Protein AF-A0AA42LT59-F1 (afdb_monomer_lite)

Structure (mmCIF, N/CA/C/O backbone):
data_AF-A0AA42LT59-F1
#
_entry.id   AF-A0AA42LT59-F1
#
loop_
_atom_site.group_PDB
_atom_site.id
_atom_site.type_symbol
_atom_site.label_atom_id
_atom_site.label_alt_id
_atom_site.label_comp_id
_atom_site.label_asym_id
_atom_site.label_entity_id
_atom_site.label_seq_id
_atom_site.pdbx_PDB_ins_code
_atom_site.Cartn_x
_atom_site.Cartn_y
_atom_site.Cartn_z
_atom_site.occupancy
_atom_site.B_iso_or_equiv
_atom_site.auth_seq_id
_atom_site.auth_comp_id
_atom_site.auth_asym_id
_atom_site.auth_atom_id
_atom_site.pdbx_PDB_model_num
ATOM 1 N N . MET A 1 1 ? -28.850 10.141 -3.399 1.00 37.88 1 MET A N 1
ATOM 2 C CA . MET A 1 1 ? -27.391 9.898 -3.302 1.00 37.88 1 MET A CA 1
ATOM 3 C C . MET A 1 1 ? -26.767 11.173 -2.739 1.00 37.88 1 MET A C 1
ATOM 5 O O . MET A 1 1 ? -26.852 12.192 -3.403 1.00 37.88 1 MET A O 1
ATOM 9 N N . ARG A 1 2 ? -26.327 11.173 -1.471 1.00 38.03 2 ARG A N 1
ATOM 10 C CA . ARG A 1 2 ? -25.996 12.403 -0.718 1.00 38.03 2 ARG A CA 1
ATOM 11 C C . ARG A 1 2 ? -24.705 13.059 -1.220 1.00 38.03 2 ARG A C 1
ATOM 13 O O . ARG A 1 2 ? -23.734 12.358 -1.508 1.00 38.03 2 ARG A O 1
ATOM 20 N N . ASP A 1 3 ? -24.718 14.389 -1.275 1.00 38.38 3 ASP A N 1
ATOM 21 C CA . ASP A 1 3 ? -23.572 15.235 -1.596 1.00 38.38 3 ASP A CA 1
ATOM 22 C C . ASP A 1 3 ? -22.378 14.910 -0.692 1.00 38.38 3 ASP A C 1
ATOM 24 O O . ASP A 1 3 ? -22.452 14.953 0.538 1.00 38.38 3 ASP A O 1
ATOM 28 N N . LYS A 1 4 ? -21.256 14.546 -1.317 1.00 46.78 4 LYS A N 1
ATOM 29 C CA . LYS A 1 4 ? -19.992 14.316 -0.617 1.00 46.78 4 LYS A CA 1
ATOM 30 C C . LYS A 1 4 ? -19.446 15.675 -0.187 1.00 46.78 4 LYS A C 1
ATOM 32 O O . LYS A 1 4 ? -19.059 16.463 -1.048 1.00 46.78 4 LYS A O 1
ATOM 37 N N . ALA A 1 5 ? -19.353 15.913 1.121 1.00 45.59 5 ALA A N 1
ATOM 38 C CA . ALA A 1 5 ? -18.603 17.030 1.685 1.00 45.59 5 ALA A CA 1
ATOM 39 C C . ALA A 1 5 ? -17.165 16.996 1.141 1.00 45.59 5 ALA A C 1
ATOM 41 O O . ALA A 1 5 ? -16.334 16.185 1.554 1.00 45.59 5 ALA A O 1
ATOM 42 N N . ARG A 1 6 ? -16.881 17.830 0.138 1.00 59.75 6 ARG A N 1
ATOM 43 C CA . ARG A 1 6 ? -15.521 18.027 -0.360 1.00 59.75 6 ARG A CA 1
ATOM 44 C C . ARG A 1 6 ? -14.787 18.854 0.683 1.00 59.75 6 ARG A C 1
ATOM 46 O O . ARG A 1 6 ? -15.301 19.883 1.105 1.00 59.75 6 ARG A O 1
ATOM 53 N N . ALA A 1 7 ? -13.592 18.430 1.080 1.00 55.97 7 ALA A N 1
ATOM 54 C CA . ALA A 1 7 ? -12.719 19.271 1.888 1.00 55.97 7 ALA A CA 1
ATOM 55 C C . ALA A 1 7 ? -12.405 20.554 1.097 1.00 55.97 7 ALA A C 1
ATOM 57 O O . ALA A 1 7 ? -11.680 20.511 0.100 1.00 55.97 7 ALA A O 1
ATOM 58 N N . GLN A 1 8 ? -12.989 21.679 1.504 1.00 67.00 8 GLN A N 1
ATOM 59 C CA . GLN A 1 8 ? -12.740 22.994 0.917 1.00 67.00 8 GLN A CA 1
ATOM 60 C C . GLN A 1 8 ? -11.740 23.737 1.807 1.00 67.00 8 GLN A C 1
ATOM 62 O O . GLN A 1 8 ? -11.919 23.805 3.019 1.00 67.00 8 GLN A O 1
ATOM 67 N N . GLY A 1 9 ? -10.653 24.239 1.220 1.00 77.94 9 GLY A N 1
ATOM 68 C CA . GLY A 1 9 ? -9.641 25.009 1.937 1.00 77.94 9 GLY A CA 1
ATOM 69 C C . GLY A 1 9 ? -8.300 25.072 1.197 1.00 77.94 9 GLY A C 1
ATOM 70 O O . GLY A 1 9 ? -8.041 24.271 0.297 1.00 77.94 9 GLY A O 1
ATOM 71 N N . PRO A 1 10 ? -7.405 25.996 1.580 1.00 74.56 10 PRO A N 1
ATOM 72 C CA . PRO A 1 10 ? -6.096 26.152 0.940 1.00 74.56 10 PRO A CA 1
ATOM 73 C C . PRO A 1 10 ? -5.248 24.868 1.005 1.00 74.56 10 PRO A C 1
ATOM 75 O O . PRO A 1 10 ? -4.557 24.526 0.042 1.00 74.56 10 PRO A O 1
ATOM 78 N N . GLY A 1 11 ? -5.365 24.101 2.096 1.00 75.31 11 GLY A N 1
ATOM 79 C CA . GLY A 1 11 ? -4.669 22.823 2.261 1.00 75.31 11 GLY A CA 1
ATOM 80 C C . GLY A 1 11 ? -5.123 21.742 1.273 1.00 75.31 11 GLY A C 1
ATOM 81 O O . GLY A 1 11 ? -4.282 21.022 0.732 1.00 75.31 11 GLY A O 1
ATOM 82 N N . SER A 1 12 ? -6.426 21.645 0.972 1.00 72.00 12 SER A N 1
ATOM 83 C CA . SER A 1 12 ? -6.924 20.660 0.001 1.00 72.00 12 SER A CA 1
ATOM 84 C C . SER A 1 12 ? -6.524 21.016 -1.431 1.00 72.00 12 SER A C 1
ATOM 86 O O . SER A 1 12 ? -6.117 20.129 -2.184 1.00 72.00 12 SER A O 1
ATOM 88 N N . THR A 1 13 ? -6.517 22.305 -1.783 1.00 73.44 13 THR A N 1
ATOM 89 C CA . THR A 1 13 ? -5.988 22.788 -3.067 1.00 73.44 13 THR A CA 1
ATOM 90 C C . THR A 1 13 ? -4.508 22.441 -3.224 1.00 73.44 13 THR A C 1
ATOM 92 O O . THR A 1 13 ? -4.109 21.884 -4.247 1.00 73.44 13 THR A O 1
ATOM 95 N N . GLN A 1 14 ? -3.681 22.704 -2.207 1.00 76.69 14 GLN A N 1
ATOM 96 C CA . GLN A 1 14 ? -2.250 22.399 -2.272 1.00 76.69 14 GLN A CA 1
ATOM 97 C C . GLN A 1 14 ? -1.984 20.888 -2.369 1.00 76.69 14 GLN A C 1
ATOM 99 O O . GLN A 1 14 ? -1.139 20.462 -3.161 1.00 76.69 14 GLN A O 1
ATOM 104 N N . ALA A 1 15 ? -2.714 20.071 -1.603 1.00 70.75 15 ALA A N 1
ATOM 105 C CA . ALA A 1 15 ? -2.629 18.614 -1.681 1.00 70.75 15 ALA A CA 1
ATOM 106 C C . ALA A 1 15 ? -3.005 18.101 -3.079 1.00 70.75 15 ALA A C 1
ATOM 108 O O . ALA A 1 15 ? -2.291 17.274 -3.648 1.00 70.75 15 ALA A O 1
ATOM 109 N N . TRP A 1 16 ? -4.070 18.647 -3.669 1.00 75.44 16 TRP A N 1
ATOM 110 C CA . TRP A 1 16 ? -4.495 18.303 -5.022 1.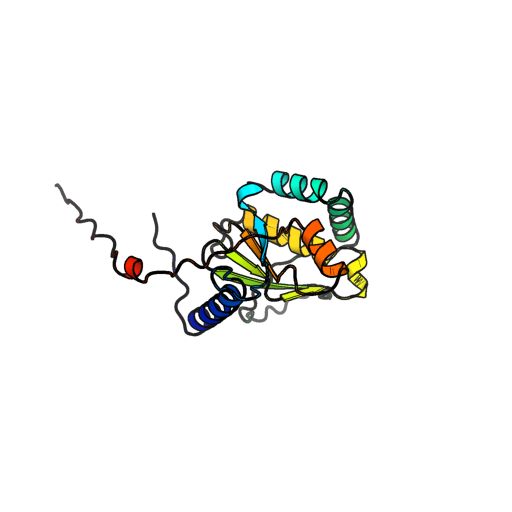00 75.44 16 TRP A CA 1
ATOM 111 C C . TRP A 1 16 ? -3.452 18.688 -6.077 1.00 75.44 16 TRP A C 1
ATOM 113 O O . TRP A 1 16 ? -3.088 17.845 -6.895 1.00 75.44 16 TRP A O 1
ATOM 123 N N . VAL A 1 17 ? -2.894 19.904 -6.021 1.00 80.56 17 VAL A N 1
ATOM 124 C CA . VAL A 1 17 ? -1.818 20.335 -6.935 1.00 80.56 17 VAL A CA 1
ATOM 125 C C . VAL A 1 17 ? -0.609 19.406 -6.830 1.00 80.56 17 VAL A C 1
ATOM 127 O O . VAL A 1 17 ? -0.040 19.013 -7.848 1.00 80.56 17 VAL A O 1
ATOM 130 N N . ARG A 1 18 ? -0.221 19.006 -5.612 1.00 78.88 18 ARG A N 1
ATOM 131 C CA . ARG A 1 18 ? 0.862 18.032 -5.415 1.00 78.88 18 ARG A CA 1
ATOM 132 C C . ARG A 1 18 ? 0.516 16.690 -6.054 1.00 78.88 18 ARG A C 1
ATOM 134 O O . ARG A 1 18 ? 1.338 16.164 -6.794 1.00 78.88 18 ARG A O 1
ATOM 141 N N . MET A 1 19 ? -0.692 16.167 -5.842 1.00 76.69 19 MET A N 1
ATOM 142 C CA . MET A 1 19 ? -1.114 14.902 -6.452 1.00 76.69 19 MET A CA 1
ATOM 143 C C . MET A 1 19 ? -1.153 14.972 -7.980 1.00 76.69 19 MET A C 1
ATOM 145 O O . MET A 1 19 ? -0.736 14.018 -8.628 1.00 76.69 19 MET A O 1
ATOM 149 N N . GLN A 1 20 ? -1.582 16.093 -8.564 1.00 79.56 20 GLN A N 1
ATOM 150 C CA . GLN A 1 20 ? -1.534 16.288 -10.012 1.00 79.56 20 GLN A CA 1
ATOM 151 C C . GLN A 1 20 ? -0.107 16.291 -10.549 1.00 79.56 20 GLN A C 1
ATOM 153 O O . GLN A 1 20 ? 0.166 15.591 -11.519 1.00 79.56 20 GLN A O 1
ATOM 158 N N . ARG A 1 21 ? 0.811 17.027 -9.909 1.00 83.12 21 ARG A N 1
ATOM 159 C CA . ARG A 1 21 ? 2.228 17.039 -10.307 1.00 83.12 21 ARG A CA 1
ATOM 160 C C . ARG A 1 21 ? 2.852 15.658 -10.205 1.00 83.12 21 ARG A C 1
ATOM 162 O O . ARG A 1 21 ? 3.625 15.282 -11.077 1.00 83.12 21 ARG A O 1
ATOM 169 N N . VAL A 1 22 ? 2.524 14.912 -9.147 1.00 79.56 22 VAL A N 1
ATOM 170 C CA . VAL A 1 22 ? 2.968 13.524 -9.012 1.00 79.56 22 VAL A CA 1
ATOM 171 C C . VAL A 1 22 ? 2.396 12.734 -10.181 1.00 79.56 22 VAL A C 1
ATOM 173 O O . VAL A 1 22 ? 3.188 12.242 -10.960 1.00 79.56 22 VAL A O 1
ATOM 176 N N . ALA A 1 23 ? 1.080 12.707 -10.396 1.00 78.06 23 ALA A N 1
ATOM 177 C CA . ALA A 1 23 ? 0.446 11.946 -11.477 1.00 78.06 23 ALA A CA 1
ATOM 178 C C . ALA A 1 23 ? 0.941 12.303 -12.889 1.00 78.06 23 ALA A C 1
ATOM 180 O O . ALA A 1 23 ? 1.049 11.414 -13.727 1.00 78.06 23 ALA A O 1
ATOM 181 N N . GLN A 1 24 ? 1.301 13.561 -13.149 1.00 81.81 24 GLN A N 1
ATOM 182 C CA . GLN A 1 24 ? 1.876 13.988 -14.429 1.00 81.81 24 GLN A CA 1
ATOM 183 C C . GLN A 1 24 ? 3.213 13.303 -14.733 1.00 81.81 24 GLN A C 1
ATOM 185 O O . GLN A 1 24 ? 3.485 13.016 -15.893 1.00 81.81 24 GLN A O 1
ATOM 190 N N . ARG A 1 25 ? 4.020 12.967 -13.715 1.00 80.69 25 ARG A N 1
ATOM 191 C CA . ARG A 1 25 ? 5.279 12.213 -13.900 1.00 80.69 25 ARG A CA 1
ATOM 192 C C . ARG A 1 25 ? 5.059 10.779 -14.397 1.00 80.69 25 ARG A C 1
ATOM 194 O O . ARG A 1 25 ? 5.996 10.159 -14.889 1.00 80.69 25 ARG A O 1
ATOM 201 N N . TYR A 1 26 ? 3.838 10.270 -14.256 1.00 79.94 26 TYR A N 1
ATOM 202 C CA . TYR A 1 26 ? 3.446 8.904 -14.601 1.00 79.94 26 TYR A CA 1
ATOM 203 C C . TYR A 1 26 ? 2.454 8.879 -15.772 1.00 79.94 26 TYR A C 1
ATOM 205 O O . TYR A 1 26 ? 1.885 7.831 -16.077 1.00 79.94 26 TYR A O 1
ATOM 213 N N . ASP A 1 27 ? 2.195 10.024 -16.418 1.00 79.50 27 ASP A N 1
ATOM 214 C CA . ASP A 1 27 ? 1.322 10.068 -17.588 1.00 79.50 27 ASP A CA 1
ATOM 215 C C . ASP A 1 27 ? 2.068 9.537 -18.814 1.00 79.50 27 ASP A C 1
ATOM 217 O O . ASP A 1 27 ? 2.850 10.233 -19.460 1.00 79.50 27 ASP A O 1
ATOM 221 N N . MET A 1 28 ? 1.784 8.285 -19.162 1.00 73.00 28 MET A N 1
ATOM 222 C CA . MET A 1 28 ? 2.444 7.557 -20.253 1.00 73.00 28 MET A CA 1
ATOM 223 C C . MET A 1 28 ? 1.967 7.979 -21.658 1.00 73.00 28 MET A C 1
ATOM 225 O O . MET A 1 28 ? 2.099 7.207 -22.609 1.00 73.00 28 MET A O 1
ATOM 229 N N . ARG A 1 29 ? 1.339 9.156 -21.803 1.00 71.69 29 ARG A N 1
ATOM 230 C CA . ARG A 1 29 ? 0.900 9.706 -23.101 1.00 71.69 29 ARG A CA 1
ATOM 231 C C . ARG A 1 29 ? 2.014 10.430 -23.857 1.00 71.69 29 ARG A C 1
ATOM 233 O O . ARG A 1 29 ? 1.933 10.520 -25.077 1.00 71.69 29 ARG A O 1
ATOM 240 N N . GLY A 1 30 ? 2.993 10.993 -23.151 1.00 67.50 30 GLY A N 1
ATOM 241 C CA . GLY A 1 30 ? 4.121 11.677 -23.782 1.00 67.50 30 GLY A CA 1
ATOM 242 C C . GLY A 1 30 ? 5.141 10.681 -24.333 1.00 67.50 30 GLY A C 1
ATOM 243 O O . GLY A 1 30 ? 5.304 9.598 -23.782 1.00 67.50 30 GLY A O 1
ATOM 244 N N . SER A 1 31 ? 5.886 11.069 -25.368 1.00 60.69 31 SER A N 1
ATOM 245 C CA . SER A 1 31 ? 7.040 10.325 -25.909 1.00 60.69 31 SER A CA 1
ATOM 246 C C . SER A 1 31 ? 8.244 10.241 -24.947 1.00 60.69 31 SER A C 1
ATOM 248 O O . SER A 1 31 ? 9.322 9.797 -25.334 1.00 60.69 31 SER A O 1
ATOM 250 N N . GLY A 1 32 ? 8.085 10.684 -23.696 1.00 63.38 32 GLY A N 1
ATOM 251 C CA . GLY A 1 32 ? 9.125 10.691 -22.672 1.00 63.38 32 GLY A CA 1
ATOM 252 C C . GLY A 1 32 ? 9.168 9.417 -21.823 1.00 63.38 32 GLY A C 1
ATOM 253 O O . GLY A 1 32 ? 8.240 8.610 -21.812 1.00 63.38 32 GLY A O 1
ATOM 254 N N . ARG A 1 33 ? 10.256 9.277 -21.053 1.00 68.56 33 ARG A N 1
ATOM 255 C CA . ARG A 1 33 ? 10.455 8.242 -20.023 1.00 68.56 33 ARG A CA 1
ATOM 256 C C . ARG A 1 33 ? 9.549 8.505 -18.810 1.00 68.56 33 ARG A C 1
ATOM 258 O O . ARG A 1 33 ? 10.021 8.948 -17.767 1.00 68.56 33 ARG A O 1
ATOM 265 N N . GLY A 1 34 ? 8.240 8.319 -18.969 1.00 77.12 34 GLY A N 1
ATOM 266 C CA . GLY A 1 34 ? 7.317 8.309 -17.835 1.00 77.12 34 GLY A CA 1
ATOM 267 C C . GLY A 1 34 ? 7.670 7.166 -16.884 1.00 77.12 34 GLY A C 1
ATOM 268 O O . GLY A 1 34 ? 8.054 6.088 -17.336 1.00 77.12 34 GLY A O 1
ATOM 269 N N . ALA A 1 35 ? 7.575 7.412 -15.580 1.00 89.50 35 ALA A N 1
ATOM 270 C CA . ALA A 1 35 ? 7.790 6.370 -14.584 1.00 89.50 35 ALA A CA 1
ATOM 271 C C . ALA A 1 35 ? 6.552 5.456 -14.522 1.00 89.50 35 ALA A C 1
ATOM 273 O O . ALA A 1 35 ? 5.419 5.935 -14.622 1.00 89.50 35 ALA A O 1
ATOM 274 N N . THR A 1 36 ? 6.747 4.150 -14.357 1.00 92.06 36 THR A N 1
ATOM 275 C CA . THR A 1 36 ? 5.679 3.150 -14.310 1.00 92.06 36 THR A CA 1
ATOM 276 C C . THR A 1 36 ? 5.142 3.049 -12.883 1.00 92.06 36 THR A C 1
ATOM 278 O O . THR A 1 36 ? 5.833 2.531 -12.005 1.00 92.06 36 THR A O 1
ATOM 281 N N . PRO A 1 37 ? 3.921 3.526 -12.592 1.00 93.62 37 PRO A N 1
ATOM 282 C CA . PRO A 1 37 ? 3.403 3.524 -11.230 1.00 93.62 37 PRO A CA 1
ATOM 283 C C . PRO A 1 37 ? 3.161 2.099 -10.731 1.00 93.62 37 PRO A C 1
ATOM 285 O O . PRO A 1 37 ? 2.668 1.242 -11.468 1.00 93.62 37 PRO A O 1
ATOM 288 N N . MET A 1 38 ? 3.453 1.875 -9.451 1.00 97.00 38 MET A N 1
ATOM 289 C CA . MET A 1 38 ? 3.196 0.609 -8.767 1.00 97.00 38 MET A CA 1
ATOM 290 C C . MET A 1 38 ? 1.908 0.729 -7.943 1.00 97.00 38 MET A C 1
ATOM 292 O O . MET A 1 38 ? 1.799 1.551 -7.029 1.00 97.00 38 MET A O 1
ATOM 296 N N . MET A 1 39 ? 0.893 -0.066 -8.288 1.00 97.44 39 MET A N 1
ATOM 297 C CA . MET A 1 39 ? -0.442 0.015 -7.690 1.00 97.44 39 MET A CA 1
ATOM 298 C C . MET A 1 39 ? -0.937 -1.337 -7.174 1.00 97.44 39 MET A C 1
ATOM 300 O O . MET A 1 39 ? -0.719 -2.376 -7.794 1.00 97.44 39 MET A O 1
ATOM 304 N N . LEU A 1 40 ? -1.623 -1.310 -6.033 1.00 97.88 40 LEU A N 1
ATOM 305 C CA . LEU A 1 40 ? -2.416 -2.412 -5.500 1.00 97.88 40 LEU A CA 1
ATOM 306 C C . LEU A 1 40 ? -3.892 -2.125 -5.788 1.00 97.88 40 LEU A C 1
ATOM 308 O O . LEU A 1 40 ? -4.436 -1.127 -5.312 1.00 97.88 40 LEU A O 1
ATOM 312 N N . ASP A 1 41 ? -4.537 -3.009 -6.543 1.00 97.44 41 ASP A N 1
ATOM 313 C CA . ASP A 1 41 ? -5.967 -2.941 -6.846 1.00 97.44 41 ASP A CA 1
ATOM 314 C C . ASP A 1 41 ? -6.788 -3.555 -5.697 1.00 97.44 41 ASP A C 1
ATOM 316 O O . ASP A 1 41 ? -6.889 -4.777 -5.543 1.00 97.44 41 ASP A O 1
ATOM 320 N N . LEU A 1 42 ? -7.370 -2.692 -4.862 1.00 97.19 42 LEU A N 1
ATOM 321 C CA . LEU A 1 42 ? -8.242 -3.101 -3.758 1.00 97.19 42 LEU A CA 1
ATOM 322 C C . LEU A 1 42 ? -9.584 -3.620 -4.274 1.00 97.19 42 LEU A C 1
ATOM 324 O O . LEU A 1 42 ? -10.160 -4.537 -3.692 1.00 97.19 42 LEU A O 1
ATOM 328 N N . HIS A 1 43 ? -10.074 -3.076 -5.385 1.00 95.75 43 HIS A N 1
ATOM 329 C CA . HIS A 1 43 ? -11.325 -3.520 -5.982 1.00 95.75 43 HIS A CA 1
ATOM 330 C C . HIS A 1 43 ? -11.218 -4.969 -6.487 1.00 95.75 43 HIS A C 1
ATOM 332 O O . HIS A 1 43 ? -12.136 -5.762 -6.277 1.00 95.75 43 HIS A O 1
ATOM 338 N N . ALA A 1 44 ? -10.078 -5.353 -7.070 1.00 96.88 44 ALA A N 1
ATOM 339 C CA . ALA A 1 44 ? -9.796 -6.743 -7.437 1.00 96.88 44 ALA A CA 1
ATOM 340 C C . ALA A 1 44 ? -9.715 -7.680 -6.218 1.00 96.88 44 ALA A C 1
ATOM 342 O O . ALA A 1 44 ? -10.077 -8.854 -6.320 1.00 96.88 44 ALA A O 1
ATOM 343 N N . CYS A 1 45 ? -9.285 -7.172 -5.058 1.00 97.56 45 CYS A N 1
ATOM 344 C CA . CYS A 1 45 ? -9.277 -7.946 -3.817 1.00 97.56 45 CYS A CA 1
ATOM 345 C C . CYS A 1 45 ? -10.698 -8.222 -3.300 1.00 97.56 45 CYS A C 1
ATOM 347 O O . CYS A 1 45 ? -10.921 -9.292 -2.741 1.00 97.56 45 CYS A O 1
ATOM 349 N N . ARG A 1 46 ? -11.655 -7.307 -3.522 1.00 95.88 46 ARG A N 1
ATOM 350 C CA . ARG A 1 46 ? -13.049 -7.311 -3.018 1.00 95.88 46 ARG A CA 1
ATOM 351 C C . ARG A 1 46 ? -13.180 -7.231 -1.495 1.00 95.88 46 ARG A C 1
ATOM 353 O O . ARG A 1 46 ? -13.948 -6.420 -0.994 1.00 95.88 46 ARG A O 1
ATOM 360 N N . ASP A 1 47 ? -12.438 -8.061 -0.774 1.00 96.69 47 ASP A N 1
ATOM 361 C CA . ASP A 1 47 ? -12.439 -8.186 0.676 1.00 96.69 47 ASP A CA 1
ATOM 362 C C . ASP A 1 47 ? -11.037 -8.551 1.209 1.00 96.69 47 ASP A C 1
ATOM 364 O O . ASP A 1 47 ? -10.055 -8.694 0.469 1.00 96.69 47 ASP A O 1
ATOM 368 N N . VAL A 1 48 ? -10.934 -8.711 2.529 1.00 96.88 48 VAL A N 1
ATOM 369 C CA . VAL A 1 48 ? -9.676 -9.066 3.201 1.00 96.88 48 VAL A CA 1
ATOM 370 C C . VAL A 1 48 ? -9.210 -10.484 2.889 1.00 96.88 48 VAL A C 1
ATOM 372 O O . VAL A 1 48 ? -8.004 -10.736 2.859 1.00 96.88 48 VAL A O 1
ATOM 375 N N . GLN A 1 49 ? -10.115 -11.416 2.592 1.00 97.81 49 GLN A N 1
ATOM 376 C CA . GLN A 1 49 ? -9.718 -12.761 2.180 1.00 97.81 49 GLN A CA 1
ATOM 377 C C . GLN A 1 49 ? -9.088 -12.744 0.786 1.00 97.81 49 GLN A C 1
ATOM 379 O O . GLN A 1 49 ? -8.093 -13.431 0.557 1.00 97.81 49 GLN A O 1
ATOM 384 N N . GLY A 1 50 ? -9.603 -11.928 -0.133 1.00 98.12 50 GLY A N 1
ATOM 385 C CA . GLY A 1 50 ? -9.008 -11.703 -1.443 1.00 98.12 50 GLY A CA 1
ATOM 386 C C . GLY A 1 50 ? -7.643 -11.038 -1.356 1.00 98.12 50 GLY A C 1
ATOM 387 O O . GLY A 1 50 ? -6.711 -11.514 -2.006 1.00 98.12 50 GLY A O 1
ATOM 388 N N . LEU A 1 51 ? -7.473 -10.047 -0.474 1.00 98.25 51 LEU A N 1
ATOM 389 C CA . LEU A 1 51 ? -6.152 -9.485 -0.175 1.00 98.25 51 LEU A CA 1
ATOM 390 C C . LEU A 1 51 ? -5.192 -10.564 0.358 1.00 98.25 51 LEU A C 1
ATOM 392 O O . LEU A 1 51 ? -4.071 -10.699 -0.129 1.00 98.25 51 LEU A O 1
ATOM 396 N N . ASN A 1 52 ? -5.629 -11.386 1.315 1.00 98.06 52 ASN A N 1
ATOM 397 C CA . ASN A 1 52 ? -4.807 -12.467 1.866 1.00 98.06 52 ASN A CA 1
ATOM 398 C C . ASN A 1 52 ? -4.421 -13.512 0.807 1.00 98.06 52 ASN A C 1
ATOM 400 O O . ASN A 1 52 ? -3.279 -13.983 0.802 1.00 98.06 52 ASN A O 1
ATOM 404 N N . ARG A 1 53 ? -5.344 -13.866 -0.101 1.00 98.19 53 ARG A N 1
ATOM 405 C CA . ARG A 1 53 ? -5.072 -14.750 -1.246 1.00 98.19 53 ARG A CA 1
ATOM 406 C C . ARG A 1 53 ? -4.031 -14.135 -2.178 1.00 98.19 53 ARG A C 1
ATOM 408 O O . ARG A 1 53 ? -3.061 -14.816 -2.506 1.00 98.19 53 ARG A O 1
ATOM 415 N N . LEU A 1 54 ? -4.183 -12.856 -2.534 1.00 98.06 54 LEU A N 1
ATOM 416 C CA . LEU A 1 54 ? -3.215 -12.121 -3.352 1.00 98.06 54 LEU A CA 1
ATOM 417 C C . LEU A 1 54 ? -1.820 -12.158 -2.715 1.00 98.06 54 LEU A C 1
ATOM 419 O O . LEU A 1 54 ? -0.858 -12.584 -3.352 1.00 98.06 54 LEU A O 1
ATOM 423 N N . LEU A 1 55 ? -1.707 -11.771 -1.442 1.00 97.75 55 LEU A N 1
ATOM 424 C CA . LEU A 1 55 ? -0.424 -11.727 -0.737 1.00 97.75 55 LEU A CA 1
ATOM 425 C C . LEU A 1 55 ? 0.226 -13.106 -0.630 1.00 97.75 55 LEU A C 1
ATOM 427 O O . LEU A 1 55 ? 1.444 -13.211 -0.778 1.00 97.75 55 LEU A O 1
ATOM 431 N N . ARG A 1 56 ? -0.564 -14.162 -0.400 1.00 97.44 56 ARG A N 1
ATOM 432 C CA . ARG A 1 56 ? -0.072 -15.545 -0.379 1.00 97.44 56 ARG A CA 1
ATOM 433 C C . ARG A 1 56 ? 0.436 -15.983 -1.752 1.00 97.44 56 ARG A C 1
ATOM 435 O O . ARG A 1 56 ? 1.493 -16.603 -1.813 1.00 97.44 56 ARG A O 1
ATOM 442 N N . GLY A 1 57 ? -0.271 -15.620 -2.825 1.00 97.75 57 GLY A N 1
ATOM 443 C CA . GLY A 1 57 ? 0.135 -15.899 -4.205 1.00 97.75 57 GLY A CA 1
ATOM 444 C C . GLY A 1 57 ? 1.434 -15.196 -4.613 1.00 97.75 57 GLY A C 1
ATOM 445 O O . GLY A 1 57 ? 2.177 -15.715 -5.437 1.00 97.75 57 GLY A O 1
ATOM 446 N N . ARG A 1 58 ? 1.755 -14.045 -4.007 1.00 97.00 58 ARG A N 1
ATOM 447 C CA . ARG A 1 58 ? 3.043 -13.356 -4.212 1.00 97.00 58 ARG A CA 1
ATOM 448 C C . ARG A 1 58 ? 4.175 -13.932 -3.364 1.00 97.00 58 ARG A C 1
ATOM 450 O O . ARG A 1 58 ? 5.327 -13.920 -3.788 1.00 97.00 58 ARG A O 1
ATOM 457 N N . SER A 1 59 ? 3.875 -14.376 -2.145 1.00 96.75 59 SER A N 1
ATOM 458 C CA . SER A 1 59 ? 4.842 -14.998 -1.240 1.00 96.75 59 SER A CA 1
ATOM 459 C C . SER A 1 59 ? 4.130 -15.661 -0.061 1.00 96.75 59 SER A C 1
ATOM 461 O O . SER A 1 59 ? 3.478 -15.001 0.753 1.00 96.75 59 SER A O 1
ATOM 463 N N . SER A 1 60 ? 4.354 -16.963 0.119 1.00 95.44 60 SER A N 1
ATOM 464 C CA . SER A 1 60 ? 3.844 -17.723 1.270 1.00 95.44 60 SER A CA 1
ATOM 465 C C . SER A 1 60 ? 4.344 -17.182 2.618 1.00 95.44 60 SER A C 1
ATOM 467 O O . SER A 1 60 ? 3.681 -17.342 3.644 1.00 95.44 60 SER A O 1
ATOM 469 N N . ARG A 1 61 ? 5.484 -16.474 2.629 1.00 96.00 61 ARG A N 1
ATOM 470 C CA . ARG A 1 61 ? 6.090 -15.901 3.842 1.00 96.00 61 ARG A CA 1
ATOM 471 C C . ARG A 1 61 ? 5.391 -14.631 4.331 1.00 96.00 61 ARG A C 1
ATOM 473 O O . ARG A 1 61 ? 5.588 -14.263 5.485 1.00 96.00 61 ARG A O 1
ATOM 480 N N . ASN A 1 62 ? 4.587 -13.966 3.498 1.00 95.81 62 ASN A N 1
ATOM 481 C CA . ASN A 1 62 ? 3.985 -12.670 3.827 1.00 95.81 62 ASN A CA 1
ATOM 482 C C . ASN A 1 62 ? 3.107 -12.734 5.082 1.00 95.81 62 ASN A C 1
ATOM 484 O O . ASN A 1 62 ? 3.358 -12.028 6.057 1.00 95.81 62 ASN A O 1
ATOM 488 N N . LEU A 1 63 ? 2.132 -13.646 5.093 1.00 95.88 63 LEU A N 1
ATOM 489 C CA . LEU A 1 63 ? 1.220 -13.821 6.227 1.00 95.88 63 LEU A CA 1
ATOM 490 C C . LEU A 1 63 ? 1.951 -14.309 7.485 1.00 95.88 63 LEU A C 1
ATOM 492 O O . LEU A 1 63 ? 1.576 -13.970 8.603 1.00 95.88 63 LEU A O 1
ATOM 496 N N . SER A 1 64 ? 3.018 -15.094 7.326 1.00 96.62 64 SER A N 1
ATOM 497 C CA . SER A 1 64 ? 3.840 -15.533 8.457 1.00 96.62 64 SER A CA 1
ATOM 498 C C . SER A 1 64 ? 4.658 -14.390 9.061 1.00 96.62 64 SER A C 1
ATOM 500 O O . SER A 1 64 ? 4.778 -14.334 10.282 1.00 96.62 64 SER A O 1
ATOM 502 N N . LYS A 1 65 ? 5.159 -13.448 8.249 1.00 95.69 65 LYS A N 1
ATOM 503 C CA . LYS A 1 65 ? 5.814 -12.228 8.748 1.00 95.69 65 LYS A CA 1
ATOM 504 C C . LYS A 1 65 ? 4.840 -11.324 9.497 1.00 95.69 65 LYS A C 1
ATOM 506 O O . LYS A 1 65 ? 5.162 -10.897 10.595 1.00 95.69 65 LYS A O 1
ATOM 511 N N . ILE A 1 66 ? 3.645 -11.106 8.948 1.00 95.56 66 ILE A N 1
ATOM 512 C CA . ILE A 1 66 ? 2.586 -10.314 9.597 1.00 95.56 66 ILE A CA 1
ATOM 513 C C . ILE A 1 66 ? 2.249 -10.907 10.970 1.00 95.56 66 ILE A C 1
ATOM 515 O O . ILE A 1 66 ? 2.405 -10.234 11.984 1.00 95.56 66 ILE A O 1
ATOM 519 N N . ARG A 1 67 ? 1.929 -12.207 11.025 1.00 97.00 67 ARG A N 1
ATOM 520 C CA . ARG A 1 67 ? 1.617 -12.896 12.289 1.00 97.00 67 ARG A CA 1
ATOM 521 C C . ARG A 1 67 ? 2.779 -12.890 13.277 1.00 97.00 67 ARG A C 1
ATOM 523 O O . ARG A 1 67 ? 2.564 -12.798 14.482 1.00 97.00 67 ARG A O 1
ATOM 530 N N . ARG A 1 68 ? 4.022 -13.007 12.793 1.00 96.50 68 ARG A N 1
ATOM 531 C CA . ARG A 1 68 ? 5.212 -12.881 13.645 1.00 96.50 68 ARG A CA 1
ATOM 532 C C . ARG A 1 68 ? 5.294 -11.480 14.245 1.00 96.50 68 ARG A C 1
ATOM 534 O O . ARG A 1 68 ? 5.474 -11.387 15.452 1.00 96.50 68 ARG A O 1
ATOM 541 N N . ALA A 1 69 ? 5.136 -10.437 13.431 1.00 95.88 69 ALA A N 1
ATOM 542 C CA . ALA A 1 69 ? 5.166 -9.044 13.862 1.00 95.88 69 ALA A CA 1
ATOM 543 C C . ALA A 1 69 ? 4.098 -8.752 14.933 1.00 95.88 69 ALA A C 1
ATOM 545 O O . ALA A 1 69 ? 4.383 -8.134 15.957 1.00 95.88 69 ALA A O 1
ATOM 546 N N . GLU A 1 70 ? 2.883 -9.264 14.745 1.00 96.19 70 GLU A N 1
ATOM 547 C CA . GLU A 1 70 ? 1.807 -9.152 15.735 1.00 96.19 70 GLU A CA 1
ATOM 548 C C . GLU A 1 70 ? 2.143 -9.890 17.040 1.00 96.19 70 GLU A C 1
ATOM 550 O O . GLU A 1 70 ? 1.926 -9.347 18.129 1.00 96.19 70 GLU A O 1
ATOM 555 N N . ARG A 1 71 ? 2.709 -11.103 16.946 1.00 96.75 71 ARG A N 1
ATOM 556 C CA . ARG A 1 71 ? 3.085 -11.933 18.104 1.00 96.75 71 ARG A CA 1
ATOM 557 C C . ARG A 1 71 ? 4.157 -11.280 18.972 1.00 96.75 71 ARG A C 1
ATOM 559 O O . ARG A 1 71 ? 4.069 -11.363 20.189 1.00 96.75 71 ARG A O 1
ATOM 566 N N . ILE A 1 72 ? 5.133 -10.611 18.360 1.00 95.12 72 ILE A N 1
ATOM 567 C CA . ILE A 1 72 ? 6.186 -9.871 19.081 1.00 95.12 72 ILE A CA 1
ATOM 568 C C . ILE A 1 72 ? 5.734 -8.481 19.549 1.00 95.12 72 ILE A C 1
ATOM 570 O O . ILE A 1 72 ? 6.528 -7.725 20.096 1.00 95.12 72 ILE A O 1
ATOM 574 N N . GLY A 1 73 ? 4.452 -8.147 19.370 1.00 93.94 73 GLY A N 1
ATOM 575 C CA . GLY A 1 73 ? 3.828 -6.997 20.017 1.00 93.94 73 GLY A CA 1
ATOM 576 C C . GLY A 1 73 ? 3.670 -5.755 19.147 1.00 93.94 73 GLY A C 1
ATOM 577 O O . GLY A 1 73 ? 3.150 -4.757 19.645 1.00 93.94 73 GLY A O 1
ATOM 578 N N . TYR A 1 74 ? 4.032 -5.780 17.858 1.00 95.31 74 TYR A N 1
ATOM 579 C CA . TYR A 1 74 ? 3.754 -4.629 16.997 1.00 95.31 74 TYR A CA 1
ATOM 580 C C . TYR A 1 74 ? 2.251 -4.427 16.823 1.00 95.31 74 TYR A C 1
ATOM 582 O O . TYR A 1 74 ? 1.471 -5.378 16.711 1.00 95.31 74 TYR A O 1
ATOM 590 N N . ARG A 1 75 ? 1.842 -3.160 16.798 1.00 93.94 75 ARG A N 1
ATOM 591 C CA . ARG A 1 75 ? 0.460 -2.730 16.588 1.00 93.94 75 ARG A CA 1
ATOM 592 C C . ARG A 1 75 ? 0.460 -1.553 15.626 1.00 93.94 75 ARG A C 1
ATOM 594 O O . ARG A 1 75 ? 1.333 -0.692 15.699 1.00 93.94 75 ARG A O 1
ATOM 601 N N . VAL A 1 76 ? -0.536 -1.506 14.752 1.00 92.69 76 VAL A N 1
ATOM 602 C CA . VAL A 1 76 ? -0.756 -0.385 13.836 1.00 92.69 76 VAL A CA 1
ATOM 603 C C . VAL A 1 76 ? -1.946 0.405 14.354 1.00 92.69 76 VAL A C 1
ATOM 605 O O . VAL A 1 76 ? -2.994 -0.167 14.647 1.00 92.69 76 VAL A O 1
ATOM 608 N N . ARG A 1 77 ? -1.781 1.719 14.496 1.00 89.00 77 ARG A N 1
ATOM 609 C CA . ARG A 1 77 ? -2.849 2.623 14.925 1.00 89.00 77 ARG A CA 1
ATOM 610 C C . ARG A 1 77 ? -2.962 3.770 13.928 1.00 89.00 77 ARG A C 1
ATOM 612 O O . ARG A 1 77 ? -1.935 4.371 13.610 1.00 89.00 77 ARG A O 1
ATOM 619 N N . PRO A 1 78 ? -4.169 4.096 13.438 1.00 82.25 78 PRO A N 1
ATOM 620 C CA . PRO A 1 78 ? -4.379 5.341 12.721 1.00 82.25 78 PRO A CA 1
ATOM 621 C C . PRO A 1 78 ? -4.072 6.501 13.668 1.00 82.25 78 PRO A C 1
ATOM 623 O O . PRO A 1 78 ? -4.672 6.604 14.736 1.00 82.25 78 PRO A O 1
ATOM 626 N N . ILE A 1 79 ? -3.139 7.366 13.284 1.00 74.56 79 ILE A N 1
ATOM 627 C CA . ILE A 1 79 ? -2.892 8.628 13.979 1.00 74.56 79 ILE A CA 1
ATOM 628 C C . ILE A 1 79 ? -3.299 9.721 13.003 1.00 74.56 79 ILE A C 1
ATOM 630 O O . ILE A 1 79 ? -2.700 9.869 11.938 1.00 74.56 79 ILE A O 1
ATOM 634 N N . SER A 1 80 ? -4.352 10.459 13.341 1.00 66.06 80 SER A N 1
ATOM 635 C CA . SER A 1 80 ? -4.674 11.685 12.622 1.00 66.06 80 SER A CA 1
ATOM 636 C C . SER A 1 80 ? -3.791 12.792 13.185 1.00 66.06 80 SER A C 1
ATOM 638 O O . SER A 1 80 ? -3.864 13.073 14.376 1.00 66.06 80 SER A O 1
ATOM 640 N N . LEU A 1 81 ? -2.971 13.430 12.347 1.00 52.47 81 LEU A N 1
ATOM 641 C CA . LEU A 1 81 ? -2.208 14.632 12.715 1.00 52.47 81 LEU A CA 1
ATOM 642 C C . LEU A 1 81 ? -3.091 15.895 12.686 1.00 52.47 81 LEU A C 1
ATOM 644 O O . LEU A 1 81 ? -2.629 16.976 12.332 1.00 52.47 81 LEU A O 1
ATOM 648 N N . ILE A 1 82 ? -4.374 15.770 13.036 1.00 50.97 82 ILE A N 1
ATOM 649 C CA . ILE A 1 82 ? -5.108 16.925 13.557 1.00 50.97 82 ILE A CA 1
ATOM 650 C C . ILE A 1 82 ? -4.449 17.192 14.912 1.00 50.97 82 ILE A C 1
ATOM 652 O O . ILE A 1 82 ? -4.312 16.222 15.661 1.00 50.97 82 ILE A O 1
ATOM 656 N N . PRO A 1 83 ? -3.979 18.417 15.217 1.00 38.47 83 PRO A N 1
ATOM 657 C CA . PRO A 1 83 ? -3.307 18.685 16.482 1.00 38.47 83 PRO A CA 1
ATOM 658 C C . PRO A 1 83 ? -4.195 18.153 17.610 1.00 38.47 83 PRO A C 1
ATOM 660 O O . PRO A 1 83 ? -5.338 18.604 17.735 1.00 38.47 83 PRO A O 1
ATOM 663 N N . PRO A 1 84 ? -3.751 17.126 18.355 1.00 46.00 84 PRO A N 1
ATOM 664 C CA . PRO A 1 84 ? -4.580 16.575 19.402 1.00 46.00 84 PRO A CA 1
ATOM 665 C C . PRO A 1 84 ? -4.752 17.665 20.454 1.00 46.00 84 PRO A C 1
ATOM 667 O O . PRO A 1 84 ? -3.774 18.272 20.892 1.00 46.00 84 PRO A O 1
ATOM 670 N N . ALA A 1 85 ? -5.992 17.887 20.891 1.00 46.06 85 ALA A N 1
ATOM 671 C CA . ALA A 1 85 ? -6.195 18.350 22.252 1.00 46.06 85 ALA A CA 1
ATOM 672 C C . ALA A 1 85 ? -5.405 17.376 23.138 1.00 46.06 85 ALA A C 1
ATOM 674 O O . ALA A 1 85 ? -5.627 16.164 23.073 1.00 46.06 85 ALA A O 1
ATOM 675 N N . ILE A 1 86 ? -4.388 17.883 23.831 1.00 47.22 86 ILE A N 1
ATOM 676 C CA . ILE A 1 86 ? -3.443 17.077 24.602 1.00 47.22 86 ILE A CA 1
ATOM 677 C C . ILE A 1 86 ? -4.239 16.381 25.707 1.00 47.22 86 ILE A C 1
ATOM 679 O O . ILE A 1 86 ? -4.549 16.976 26.732 1.00 47.22 86 ILE A O 1
ATOM 683 N N . ALA A 1 87 ? -4.605 15.121 25.485 1.00 49.28 87 ALA A N 1
ATOM 684 C CA . ALA A 1 87 ? -5.154 14.272 26.524 1.00 49.28 87 ALA A CA 1
ATOM 685 C C . ALA A 1 87 ? -3.977 13.724 27.339 1.00 49.28 87 ALA A C 1
ATOM 687 O O . ALA A 1 87 ? -3.274 12.807 26.911 1.00 49.28 87 ALA A O 1
ATOM 688 N N . THR A 1 88 ? -3.747 14.322 28.505 1.00 46.94 88 THR A N 1
ATOM 689 C CA . THR A 1 88 ? -2.792 13.908 29.542 1.00 46.94 88 THR A CA 1
ATOM 690 C C . THR A 1 88 ? -3.256 12.606 30.205 1.00 46.94 88 THR A C 1
ATOM 692 O O . THR A 1 88 ? -3.677 12.569 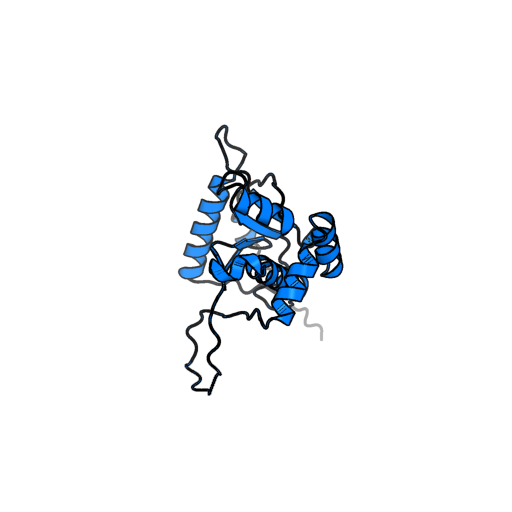31.354 1.00 46.94 88 THR A O 1
ATOM 695 N N . GLY A 1 89 ? -3.221 11.508 29.451 1.00 46.91 89 GLY A N 1
ATOM 696 C CA . GLY A 1 89 ? -3.439 10.155 29.955 1.00 46.91 89 GLY A CA 1
ATOM 697 C C . GLY A 1 89 ? -2.122 9.390 30.051 1.00 46.91 89 GLY A C 1
ATOM 698 O O . GLY A 1 89 ? -1.271 9.497 29.170 1.00 46.91 89 GLY A O 1
ATOM 699 N N . HIS A 1 90 ? -1.968 8.598 31.111 1.00 46.62 90 HIS A N 1
ATOM 700 C CA . HIS A 1 90 ? -0.801 7.767 31.418 1.00 46.62 90 HIS A CA 1
ATOM 701 C C . HIS A 1 90 ? -0.630 6.626 30.387 1.00 46.62 90 HIS A C 1
ATOM 703 O O . HIS A 1 90 ? -0.958 5.465 30.631 1.00 46.62 90 HIS A O 1
ATOM 709 N N . LEU A 1 91 ? -0.174 6.954 29.178 1.00 53.50 91 LEU A N 1
ATOM 710 C CA . LEU A 1 91 ? 0.152 5.974 28.147 1.00 53.50 91 LEU A CA 1
ATOM 711 C C . LEU A 1 91 ? 1.504 5.341 28.490 1.00 53.50 91 LEU A C 1
ATOM 713 O O . LEU A 1 91 ? 2.506 6.042 28.615 1.00 53.50 91 LEU A O 1
ATOM 717 N N . ARG A 1 92 ? 1.555 4.005 28.608 1.00 56.25 92 ARG A N 1
ATOM 718 C CA . ARG A 1 92 ? 2.837 3.276 28.630 1.00 56.25 92 ARG A CA 1
ATOM 719 C C . ARG A 1 92 ? 3.691 3.737 27.438 1.00 56.25 92 ARG A C 1
ATOM 721 O O . ARG A 1 92 ? 3.112 3.938 26.367 1.00 56.25 92 ARG A O 1
ATOM 728 N N . PRO A 1 93 ? 5.024 3.865 27.576 1.00 69.31 93 PRO A N 1
ATOM 729 C CA . PRO A 1 93 ? 5.883 4.353 26.502 1.00 69.31 93 PRO A CA 1
ATOM 730 C C . PRO A 1 93 ? 5.827 3.389 25.312 1.00 69.31 93 PRO A C 1
ATOM 732 O O . PRO A 1 93 ? 6.487 2.354 25.282 1.00 69.31 93 PRO A O 1
ATOM 735 N N . GLN A 1 94 ? 4.987 3.706 24.330 1.00 80.75 94 GLN A N 1
ATOM 736 C CA . GLN A 1 94 ? 4.962 3.024 23.044 1.00 80.75 94 GLN A CA 1
ATOM 737 C C . GLN A 1 94 ? 5.976 3.723 22.143 1.00 80.75 94 GLN A C 1
ATOM 739 O O . GLN A 1 94 ? 5.892 4.931 21.929 1.00 80.75 94 GLN A O 1
ATOM 744 N N . ARG A 1 95 ? 6.945 2.972 21.612 1.00 88.62 95 ARG A N 1
ATOM 745 C CA . ARG A 1 95 ? 7.927 3.502 20.662 1.00 88.62 95 ARG A CA 1
ATOM 746 C C . ARG A 1 95 ? 7.363 3.446 19.244 1.00 88.62 95 ARG A C 1
ATOM 748 O O . ARG A 1 95 ? 6.955 2.384 18.776 1.00 88.62 95 ARG A O 1
ATOM 755 N N . LEU A 1 96 ? 7.389 4.575 18.540 1.00 92.25 96 LEU A N 1
ATOM 756 C CA . LEU A 1 96 ? 7.083 4.627 17.112 1.00 92.25 96 LEU A CA 1
ATOM 757 C C . LEU A 1 96 ? 8.258 4.036 16.318 1.00 92.25 96 LEU A C 1
ATOM 759 O O . LEU A 1 96 ? 9.351 4.596 16.318 1.00 92.25 96 LEU A O 1
ATOM 763 N N . VAL A 1 97 ? 8.037 2.904 15.648 1.00 94.88 97 VAL A N 1
ATOM 764 C CA . VAL A 1 97 ? 9.067 2.205 14.845 1.00 94.88 97 VAL A CA 1
ATOM 765 C C . VAL A 1 97 ? 8.788 2.229 13.342 1.00 94.88 97 VAL A C 1
ATOM 767 O O . VAL A 1 97 ? 9.642 1.851 12.545 1.00 94.88 97 VAL A O 1
ATOM 770 N N . ALA A 1 98 ? 7.591 2.649 12.940 1.00 95.44 98 ALA A N 1
ATOM 771 C CA . ALA A 1 98 ? 7.182 2.777 11.549 1.00 95.44 98 ALA A CA 1
ATOM 772 C C . ALA A 1 98 ? 6.081 3.827 11.434 1.00 95.44 98 ALA A C 1
ATOM 774 O O . ALA A 1 98 ? 5.284 3.983 12.359 1.00 95.44 98 ALA A O 1
ATOM 775 N N . TYR A 1 99 ? 6.012 4.516 10.300 1.00 95.50 99 TYR A N 1
ATOM 776 C CA . TYR A 1 99 ? 4.920 5.434 10.011 1.00 95.50 99 TYR A CA 1
ATOM 777 C C . TYR A 1 99 ? 4.638 5.512 8.512 1.00 95.50 99 TYR A C 1
ATOM 779 O O . TYR A 1 99 ? 5.479 5.196 7.666 1.00 95.50 99 TYR A O 1
ATOM 787 N N . THR A 1 100 ? 3.440 5.980 8.182 1.00 95.06 100 THR A N 1
ATOM 788 C CA . THR A 1 100 ? 3.079 6.342 6.816 1.00 95.06 100 THR A CA 1
ATOM 789 C C . THR A 1 100 ? 2.284 7.632 6.802 1.00 95.06 100 THR A C 1
ATOM 791 O O . THR A 1 100 ? 1.615 7.972 7.779 1.00 95.06 100 THR A O 1
ATOM 794 N N . LYS A 1 101 ? 2.321 8.325 5.668 1.00 91.94 101 LYS A N 1
ATOM 795 C CA . LYS A 1 101 ? 1.353 9.368 5.336 1.00 91.94 101 LYS A CA 1
ATOM 796 C C . LYS A 1 101 ? 0.421 8.826 4.263 1.00 91.94 101 LYS A C 1
ATOM 798 O O . LYS A 1 101 ? 0.864 8.129 3.356 1.00 91.94 101 LYS A O 1
ATOM 803 N N . LEU A 1 102 ? -0.857 9.180 4.342 1.00 91.19 102 LEU A N 1
ATOM 804 C CA . LEU A 1 102 ? -1.847 8.833 3.327 1.00 91.19 102 LEU A CA 1
ATOM 805 C C . LEU A 1 102 ? -2.365 10.113 2.682 1.00 91.19 102 LEU A C 1
ATOM 807 O O . LEU A 1 102 ? -2.811 11.028 3.371 1.00 91.19 102 LEU A O 1
ATOM 811 N N . ALA A 1 103 ? -2.316 10.168 1.356 1.00 89.31 103 ALA A N 1
ATOM 812 C CA . ALA A 1 103 ? -2.989 11.190 0.566 1.00 89.31 103 ALA A CA 1
ATOM 813 C C . ALA A 1 103 ? -4.068 10.517 -0.279 1.00 89.31 103 ALA A C 1
ATOM 815 O O . ALA A 1 103 ? -3.870 9.406 -0.761 1.00 89.31 103 ALA A O 1
ATOM 816 N N . ARG A 1 104 ? -5.211 11.172 -0.478 1.00 88.56 104 ARG A N 1
ATOM 817 C CA . ARG A 1 104 ? -6.318 10.591 -1.241 1.00 88.56 104 ARG A CA 1
ATOM 818 C C . ARG A 1 104 ? -6.846 11.563 -2.287 1.00 88.56 104 ARG A C 1
ATOM 820 O O . ARG A 1 104 ? -7.073 12.730 -1.988 1.00 88.56 104 ARG A O 1
ATOM 827 N N . SER A 1 105 ? -7.106 11.045 -3.488 1.00 86.31 105 SER A N 1
ATOM 828 C CA . SER A 1 105 ? -7.816 11.742 -4.564 1.00 86.31 105 SER A CA 1
ATOM 829 C C . SER A 1 105 ? -8.845 10.804 -5.182 1.00 86.31 105 SER A C 1
ATOM 831 O O . SER A 1 105 ? -8.497 9.828 -5.847 1.00 86.31 105 SER A O 1
ATOM 833 N N . GLY A 1 106 ? -10.126 11.082 -4.936 1.00 87.75 106 GLY A N 1
ATOM 834 C CA . GLY A 1 106 ? -11.220 10.236 -5.410 1.00 87.75 106 GLY A CA 1
ATOM 835 C C . GLY A 1 106 ? -11.116 8.809 -4.865 1.00 87.75 106 GLY A C 1
ATOM 836 O O . GLY A 1 106 ? -11.181 8.591 -3.656 1.00 87.75 106 GLY A O 1
ATOM 837 N N . GLU A 1 107 ? -10.965 7.837 -5.758 1.00 91.88 107 GLU A N 1
ATOM 838 C CA . GLU A 1 107 ? -10.877 6.404 -5.435 1.00 91.88 107 GLU A CA 1
ATOM 839 C C . GLU A 1 107 ? -9.427 5.927 -5.223 1.00 91.88 107 GLU A C 1
ATOM 841 O O . GLU A 1 107 ? -9.202 4.771 -4.871 1.00 91.88 107 GLU A O 1
ATOM 846 N N . LEU A 1 108 ? -8.441 6.809 -5.414 1.00 91.06 108 LEU A N 1
ATOM 847 C CA . LEU A 1 108 ? -7.020 6.493 -5.306 1.00 91.06 108 LEU A CA 1
ATOM 848 C C . LEU A 1 108 ? -6.443 6.986 -3.978 1.00 91.06 108 LEU A C 1
ATOM 850 O O . LEU A 1 108 ? -6.519 8.178 -3.663 1.00 91.06 108 LEU A O 1
ATOM 854 N N . VAL A 1 109 ? -5.813 6.079 -3.235 1.00 93.50 109 VAL A N 1
ATOM 855 C CA . VAL A 1 109 ? -4.980 6.397 -2.070 1.00 93.50 109 VAL A CA 1
ATOM 856 C C . VAL A 1 109 ? -3.519 6.314 -2.486 1.00 93.50 109 VAL A C 1
ATOM 858 O O . VAL A 1 109 ? -3.116 5.374 -3.154 1.00 93.50 109 VAL A O 1
ATOM 861 N N . HIS A 1 110 ? -2.720 7.296 -2.106 1.00 93.00 110 HIS A N 1
ATOM 862 C CA . HIS A 1 110 ? -1.291 7.356 -2.362 1.00 93.00 110 HIS A CA 1
ATOM 863 C C . HIS A 1 110 ? -0.544 7.314 -1.031 1.00 93.00 110 HIS A C 1
ATOM 865 O O . HIS A 1 110 ? -0.984 7.934 -0.060 1.00 93.00 110 HIS A O 1
ATOM 871 N N . TYR A 1 111 ? 0.578 6.602 -1.009 1.00 94.69 111 TYR A N 1
ATOM 872 C CA . TYR A 1 111 ? 1.560 6.589 0.070 1.00 94.69 111 TYR A CA 1
ATOM 873 C C . TYR A 1 111 ? 2.702 7.551 -0.290 1.00 94.69 111 TYR A C 1
ATOM 875 O O . TYR A 1 111 ? 3.634 7.134 -0.977 1.00 94.69 111 TYR A O 1
ATOM 883 N N . PRO A 1 112 ? 2.677 8.833 0.131 1.00 89.44 112 PRO A N 1
ATOM 884 C CA . PRO A 1 112 ? 3.782 9.742 -0.146 1.00 89.44 112 PRO A CA 1
ATOM 885 C C . PRO A 1 112 ? 5.028 9.332 0.639 1.00 89.44 112 PRO A C 1
ATOM 887 O O . PRO A 1 112 ? 6.127 9.416 0.111 1.00 89.44 112 PRO A O 1
ATOM 890 N N . ASP A 1 113 ? 4.821 8.852 1.871 1.00 90.94 113 ASP A N 1
ATOM 891 C CA . ASP A 1 113 ? 5.859 8.344 2.758 1.00 90.94 113 ASP A CA 1
ATOM 892 C C . ASP A 1 113 ? 5.395 7.015 3.354 1.00 90.94 113 ASP A C 1
ATOM 894 O O . ASP A 1 113 ? 4.302 6.922 3.922 1.00 90.94 113 ASP A O 1
ATOM 898 N N . LEU A 1 114 ? 6.243 5.999 3.269 1.00 94.38 114 LEU A N 1
ATOM 899 C CA . LEU A 1 114 ? 6.094 4.732 3.972 1.00 94.38 114 LEU A CA 1
ATOM 900 C C . LEU A 1 114 ? 7.472 4.389 4.526 1.00 94.38 114 LEU A C 1
ATOM 902 O O . LEU A 1 114 ? 8.387 4.092 3.759 1.00 94.38 114 LEU A O 1
ATOM 906 N N . MET A 1 115 ? 7.639 4.506 5.840 1.00 95.06 115 MET A N 1
ATOM 907 C CA . MET A 1 115 ? 8.939 4.373 6.488 1.00 95.06 115 MET A CA 1
ATOM 908 C C . MET A 1 115 ? 8.877 3.394 7.651 1.00 95.06 115 MET A C 1
ATOM 910 O O . MET A 1 115 ? 7.931 3.381 8.439 1.00 95.06 115 MET A O 1
ATOM 914 N N . GLY A 1 116 ? 9.928 2.590 7.769 1.00 95.19 116 GLY A N 1
ATOM 915 C CA . GLY A 1 116 ? 10.138 1.655 8.860 1.00 95.19 116 GLY A CA 1
ATOM 916 C C . GLY A 1 116 ? 11.568 1.770 9.354 1.00 95.19 116 GLY A C 1
ATOM 917 O O . GLY A 1 116 ? 12.497 1.917 8.561 1.00 95.19 116 GLY A O 1
ATOM 918 N N . HIS A 1 117 ? 11.747 1.714 10.664 1.00 95.75 117 HIS A N 1
ATOM 919 C CA . HIS A 1 117 ? 13.062 1.744 11.279 1.00 95.75 117 HIS A CA 1
ATOM 920 C C . HIS A 1 117 ? 13.855 0.488 10.895 1.00 95.75 117 HIS A C 1
ATOM 922 O O . HIS A 1 117 ? 13.323 -0.624 10.962 1.00 95.75 117 HIS A O 1
ATOM 928 N N . ARG A 1 118 ? 15.128 0.665 10.514 1.00 96.00 118 ARG A N 1
ATOM 929 C CA . ARG A 1 118 ? 16.004 -0.382 9.952 1.00 96.00 118 ARG A CA 1
ATOM 930 C C . ARG A 1 118 ? 15.982 -1.677 10.766 1.00 96.00 118 ARG A C 1
ATOM 932 O O . ARG A 1 118 ? 15.722 -2.739 10.206 1.00 96.00 118 ARG A O 1
ATOM 939 N N . ASP A 1 119 ? 16.179 -1.562 12.075 1.00 96.94 119 ASP A N 1
ATOM 940 C CA . ASP A 1 119 ? 16.290 -2.700 13.003 1.00 96.94 119 ASP A CA 1
ATOM 941 C C . ASP A 1 119 ? 15.025 -3.560 13.078 1.00 96.94 119 ASP A C 1
ATOM 943 O O . ASP A 1 119 ? 15.073 -4.725 13.456 1.00 96.94 119 ASP A O 1
ATOM 947 N N . HIS A 1 120 ? 13.889 -3.002 12.668 1.00 96.25 120 HIS A N 1
ATOM 948 C CA . HIS A 1 120 ? 12.591 -3.655 12.745 1.00 96.25 120 HIS A CA 1
ATOM 949 C C . HIS A 1 120 ? 12.112 -4.157 11.368 1.00 96.25 120 HIS A C 1
ATOM 951 O O . HIS A 1 120 ? 11.113 -4.872 11.270 1.00 96.25 120 HIS A O 1
ATOM 957 N N . LEU A 1 121 ? 12.822 -3.846 10.272 1.00 94.88 121 LEU A N 1
ATOM 958 C CA . LEU A 1 121 ? 12.425 -4.251 8.915 1.00 94.88 121 LEU A CA 1
ATOM 959 C C . LEU A 1 121 ? 12.380 -5.775 8.739 1.00 94.88 121 LEU A C 1
ATOM 961 O O . LEU A 1 121 ? 11.494 -6.292 8.049 1.00 94.88 121 LEU A O 1
ATOM 965 N N . ALA A 1 122 ? 13.302 -6.502 9.380 1.00 94.62 122 ALA A N 1
ATOM 966 C CA . ALA A 1 122 ? 13.373 -7.962 9.311 1.00 94.62 122 ALA A CA 1
ATOM 967 C C . ALA A 1 122 ? 12.107 -8.636 9.866 1.00 94.62 122 ALA A C 1
ATOM 969 O O . ALA A 1 122 ? 11.665 -9.658 9.327 1.00 94.62 122 ALA A O 1
ATOM 970 N N . ASP A 1 123 ? 11.475 -8.010 10.861 1.00 96.25 123 ASP A N 1
ATOM 971 C CA . ASP A 1 123 ? 10.231 -8.478 11.468 1.00 96.25 123 ASP A CA 1
ATOM 972 C C . ASP A 1 123 ? 9.005 -8.270 10.574 1.00 96.25 123 ASP A C 1
ATOM 974 O O . ASP A 1 123 ? 7.945 -8.834 10.829 1.00 96.25 123 ASP A O 1
ATOM 978 N N . GLY A 1 124 ? 9.135 -7.500 9.490 1.00 95.81 124 GLY A N 1
ATOM 979 C CA . GLY A 1 124 ? 8.047 -7.258 8.548 1.00 95.81 124 GLY A CA 1
ATOM 980 C C . GLY A 1 124 ? 7.126 -6.101 8.931 1.00 95.81 124 GLY A C 1
ATOM 981 O O . GLY A 1 124 ? 6.004 -6.060 8.429 1.00 95.81 124 GLY A O 1
ATOM 982 N N . ILE A 1 125 ? 7.588 -5.141 9.743 1.00 96.88 125 ILE A N 1
ATOM 983 C CA . ILE A 1 125 ? 6.793 -3.972 10.179 1.00 96.88 125 ILE A CA 1
ATOM 984 C C . ILE A 1 125 ? 6.135 -3.208 9.021 1.00 96.88 125 ILE A C 1
ATOM 986 O O . ILE A 1 125 ? 4.988 -2.786 9.122 1.00 96.88 125 ILE A O 1
ATOM 990 N N . MET A 1 126 ? 6.829 -3.085 7.887 1.00 97.19 126 MET A N 1
ATOM 991 C CA . MET A 1 126 ? 6.333 -2.386 6.700 1.00 97.19 126 MET A CA 1
ATOM 992 C C . MET A 1 126 ? 5.175 -3.139 6.050 1.00 97.19 126 MET A C 1
ATOM 994 O O . MET A 1 126 ? 4.194 -2.536 5.623 1.00 97.19 126 MET A O 1
ATOM 998 N N . LEU A 1 127 ? 5.279 -4.471 5.998 1.00 97.50 127 LEU A N 1
ATOM 999 C CA . LEU A 1 127 ? 4.229 -5.322 5.453 1.00 97.50 127 LEU A CA 1
ATOM 1000 C C . LEU A 1 127 ? 3.017 -5.356 6.390 1.00 97.50 127 LEU A C 1
ATOM 1002 O O . LEU A 1 127 ? 1.894 -5.252 5.913 1.00 97.50 127 LEU A O 1
ATOM 1006 N N . LEU A 1 128 ? 3.247 -5.434 7.705 1.00 97.56 128 LEU A N 1
ATOM 1007 C CA . LEU A 1 1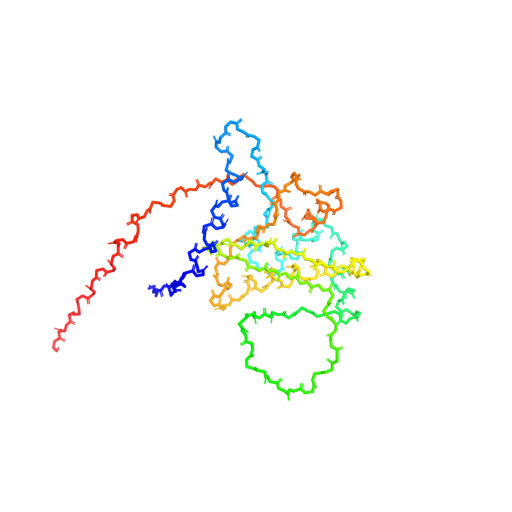28 ? 2.196 -5.316 8.716 1.00 97.56 128 LEU A CA 1
ATOM 1008 C C . LEU A 1 128 ? 1.423 -4.000 8.539 1.00 97.56 128 LEU A C 1
ATOM 1010 O O . LEU A 1 128 ? 0.211 -4.023 8.341 1.00 97.56 128 LEU A O 1
ATOM 1014 N N . MET A 1 129 ? 2.125 -2.861 8.534 1.00 97.31 129 MET A N 1
ATOM 1015 C CA . MET A 1 129 ? 1.520 -1.540 8.347 1.00 97.31 129 MET A CA 1
ATOM 1016 C C . MET A 1 129 ? 0.725 -1.448 7.040 1.00 97.31 129 MET A C 1
ATOM 1018 O O . MET A 1 129 ? -0.440 -1.057 7.070 1.00 97.31 129 MET A O 1
ATOM 1022 N N . HIS A 1 130 ? 1.313 -1.864 5.914 1.00 97.75 130 HIS A N 1
ATOM 1023 C CA . HIS A 1 130 ? 0.632 -1.879 4.619 1.00 97.75 130 HIS A CA 1
ATOM 1024 C C . HIS A 1 130 ? -0.667 -2.701 4.652 1.00 97.75 130 HIS A C 1
ATOM 1026 O O . HIS A 1 130 ? -1.699 -2.221 4.183 1.00 97.75 130 HIS A O 1
ATOM 1032 N N . VAL A 1 131 ? -0.638 -3.910 5.224 1.00 97.56 131 VAL A N 1
ATOM 1033 C CA . VAL A 1 131 ? -1.819 -4.781 5.280 1.00 97.56 131 VAL A CA 1
ATOM 1034 C C . VAL A 1 131 ? -2.908 -4.193 6.162 1.00 97.56 131 VAL A C 1
ATOM 1036 O O . VAL A 1 131 ? -4.058 -4.174 5.736 1.00 97.56 131 VAL A O 1
ATOM 1039 N N . HIS A 1 132 ? -2.571 -3.640 7.327 1.00 96.62 132 HIS A N 1
ATOM 1040 C CA . HIS A 1 132 ? -3.563 -2.965 8.167 1.00 96.62 132 HIS A CA 1
ATOM 1041 C C . HIS A 1 132 ? -4.246 -1.801 7.438 1.00 96.62 132 HIS A C 1
ATOM 1043 O O . HIS A 1 132 ? -5.458 -1.634 7.554 1.00 96.62 132 HIS A O 1
ATOM 1049 N N . ILE A 1 133 ? -3.499 -1.019 6.653 1.00 96.19 133 ILE A N 1
ATOM 1050 C CA . ILE A 1 133 ? -4.069 0.078 5.861 1.00 96.19 133 ILE A CA 1
ATOM 1051 C C . ILE A 1 133 ? -4.963 -0.464 4.746 1.00 96.19 133 ILE A C 1
ATOM 1053 O O . ILE A 1 133 ? -6.071 0.029 4.570 1.00 96.19 133 ILE A O 1
ATOM 1057 N N . ALA A 1 134 ? -4.521 -1.484 4.010 1.00 97.19 134 ALA A N 1
ATOM 1058 C CA . ALA A 1 134 ? -5.319 -2.079 2.942 1.00 97.19 134 ALA A CA 1
ATOM 1059 C C . ALA A 1 134 ? -6.617 -2.704 3.482 1.00 97.19 134 ALA A C 1
ATOM 1061 O O . ALA A 1 134 ? -7.684 -2.480 2.917 1.00 97.19 134 ALA A O 1
ATOM 1062 N N . GLN A 1 135 ? -6.553 -3.416 4.610 1.00 96.38 135 GLN A N 1
ATOM 1063 C CA . GLN A 1 135 ? -7.727 -3.952 5.304 1.00 96.38 135 GLN A CA 1
ATOM 1064 C C . GLN A 1 135 ? -8.665 -2.837 5.773 1.00 96.38 135 GLN A C 1
ATOM 1066 O O . GLN A 1 135 ? -9.876 -2.929 5.578 1.00 96.38 135 GLN A O 1
ATOM 1071 N N . TRP A 1 136 ? -8.113 -1.762 6.344 1.00 94.81 136 TRP A N 1
ATOM 1072 C CA . TRP A 1 136 ? -8.891 -0.584 6.714 1.00 94.81 136 TRP A CA 1
ATOM 1073 C C . TRP A 1 136 ? -9.596 0.020 5.496 1.00 94.81 136 TRP A C 1
ATOM 1075 O O . TRP A 1 136 ? -10.795 0.250 5.558 1.00 94.81 136 TRP A O 1
ATOM 1085 N N . LEU A 1 137 ? -8.912 0.200 4.366 1.00 95.31 137 LEU A N 1
ATOM 1086 C CA . LEU A 1 137 ? -9.512 0.745 3.143 1.00 95.31 137 LEU A CA 1
ATOM 1087 C C . LEU A 1 137 ? -10.575 -0.176 2.518 1.00 95.31 137 LEU A C 1
ATOM 1089 O O . LEU A 1 137 ? -11.527 0.328 1.929 1.00 95.31 137 LEU A O 1
ATOM 1093 N N . LEU A 1 138 ? -10.436 -1.499 2.659 1.00 95.50 138 LEU A N 1
ATOM 1094 C CA . LEU A 1 138 ? -11.414 -2.486 2.179 1.00 95.50 138 LEU A CA 1
ATOM 1095 C C . LEU A 1 138 ? -12.697 -2.523 3.023 1.00 95.50 138 LEU A C 1
ATOM 1097 O O . LEU A 1 138 ? -13.758 -2.844 2.496 1.00 95.50 138 LEU A O 1
ATOM 1101 N N . HIS A 1 139 ? -12.612 -2.219 4.321 1.00 91.44 139 HIS A N 1
ATOM 1102 C CA . HIS A 1 139 ? -13.736 -2.367 5.254 1.00 91.44 139 HIS A CA 1
ATOM 1103 C C . HIS A 1 139 ? -14.343 -1.059 5.745 1.00 91.44 139 HIS A C 1
ATOM 1105 O O . HIS A 1 139 ? -15.485 -1.047 6.201 1.00 91.44 139 HIS A O 1
ATOM 1111 N N . ALA A 1 140 ? -13.580 0.028 5.746 1.00 82.81 140 ALA A N 1
ATOM 1112 C CA . ALA A 1 140 ? -13.982 1.205 6.484 1.00 82.81 140 ALA A CA 1
ATOM 1113 C C . ALA A 1 140 ? -15.127 1.940 5.796 1.00 82.81 140 ALA A C 1
ATOM 1115 O O . ALA A 1 140 ? -15.017 2.435 4.673 1.00 82.81 140 ALA A O 1
ATOM 1116 N N . ASP A 1 141 ? -16.190 2.123 6.571 1.00 77.00 141 ASP A N 1
ATOM 1117 C CA . ASP A 1 141 ? -17.272 3.035 6.235 1.00 77.00 141 ASP A CA 1
ATOM 1118 C C . ASP A 1 141 ? -16.971 4.483 6.674 1.00 77.00 141 ASP A C 1
ATOM 1120 O O . ASP A 1 141 ? -17.815 5.376 6.590 1.00 77.00 141 ASP A O 1
ATOM 1124 N N . THR A 1 142 ? -15.748 4.758 7.135 1.00 82.69 142 THR A N 1
ATOM 1125 C CA . THR A 1 142 ? -15.355 6.113 7.522 1.00 82.69 142 THR A CA 1
ATOM 1126 C C . THR A 1 142 ? -15.145 6.988 6.282 1.00 82.69 142 THR A C 1
ATOM 1128 O O . THR A 1 142 ? -14.616 6.515 5.269 1.00 82.69 142 THR A O 1
ATOM 1131 N N . PRO A 1 143 ? -15.497 8.289 6.337 1.00 82.50 143 PRO A N 1
ATOM 1132 C CA . PRO A 1 143 ? -15.344 9.187 5.193 1.00 82.50 143 PRO A CA 1
ATOM 1133 C C . PRO A 1 143 ? -13.945 9.186 4.538 1.00 82.50 143 PRO A C 1
ATOM 1135 O O . PRO A 1 143 ? -13.886 9.200 3.308 1.00 82.50 143 PRO A O 1
ATOM 1138 N N . PRO A 1 144 ? -12.818 9.106 5.284 1.00 82.38 144 PRO A N 1
ATOM 1139 C CA . PRO A 1 144 ? -11.485 9.085 4.675 1.00 82.38 144 PRO A CA 1
ATOM 1140 C C . PRO A 1 144 ? -11.172 7.828 3.850 1.00 82.38 144 PRO A C 1
ATOM 1142 O O . PRO A 1 144 ? -10.364 7.901 2.924 1.00 82.38 144 PRO A O 1
ATOM 1145 N N . ALA A 1 145 ? -11.804 6.687 4.142 1.00 86.88 145 ALA A N 1
ATOM 1146 C CA . ALA A 1 145 ? -11.482 5.390 3.536 1.00 86.88 145 ALA A CA 1
ATOM 1147 C C . ALA A 1 145 ? -12.550 4.865 2.567 1.00 86.88 145 ALA A C 1
ATOM 1149 O O . ALA A 1 145 ? -12.212 4.218 1.576 1.00 86.88 145 ALA A O 1
ATOM 1150 N N . ARG A 1 146 ? -13.819 5.240 2.762 1.00 90.31 146 ARG A N 1
ATOM 1151 C CA . ARG A 1 146 ? -14.957 4.767 1.960 1.00 90.31 146 ARG A CA 1
ATOM 1152 C C . ARG A 1 146 ? -14.729 4.931 0.457 1.00 90.31 146 ARG A C 1
ATOM 1154 O O . ARG A 1 146 ? -14.474 6.041 -0.013 1.00 90.31 146 ARG A O 1
ATOM 1161 N N . GLY A 1 147 ? -14.863 3.853 -0.312 1.00 92.31 147 GLY A N 1
ATOM 1162 C CA . GLY A 1 147 ? -14.766 3.869 -1.779 1.00 92.31 147 GLY A CA 1
ATOM 1163 C C . GLY A 1 147 ? -13.345 4.022 -2.333 1.00 92.31 147 GLY A C 1
ATOM 1164 O O . GLY A 1 147 ? -13.180 4.471 -3.465 1.00 92.31 147 GLY A O 1
ATOM 1165 N N . ALA A 1 148 ? -12.311 3.727 -1.541 1.00 94.50 148 ALA A N 1
ATOM 1166 C CA . ALA A 1 148 ? -10.970 3.541 -2.083 1.00 94.50 148 ALA A CA 1
ATOM 1167 C C . ALA A 1 148 ? -10.941 2.266 -2.941 1.00 94.50 148 ALA A C 1
ATOM 1169 O O . ALA A 1 148 ? -11.441 1.223 -2.531 1.00 94.50 148 ALA A O 1
ATOM 1170 N N . ARG A 1 149 ? -10.364 2.348 -4.140 1.00 95.69 149 ARG A N 1
ATOM 1171 C CA . ARG A 1 149 ? -10.269 1.226 -5.089 1.00 95.69 149 ARG A CA 1
ATOM 1172 C C . ARG A 1 149 ? -8.845 0.809 -5.379 1.00 95.69 149 ARG A C 1
ATOM 1174 O O . ARG A 1 149 ? -8.630 -0.325 -5.787 1.00 95.69 149 ARG A O 1
ATOM 1181 N N . ALA A 1 150 ? -7.879 1.692 -5.163 1.00 96.31 150 ALA A N 1
ATOM 1182 C CA . ALA A 1 150 ? -6.483 1.354 -5.349 1.00 96.31 150 ALA A CA 1
ATOM 1183 C C . ALA A 1 150 ? -5.579 2.110 -4.380 1.00 96.31 150 ALA A C 1
ATOM 1185 O O . ALA A 1 150 ? -5.886 3.228 -3.954 1.00 96.31 150 ALA A O 1
ATOM 1186 N N . ILE A 1 151 ? -4.443 1.487 -4.084 1.00 96.81 151 ILE A N 1
ATOM 1187 C CA . ILE A 1 151 ? -3.320 2.101 -3.387 1.00 96.81 151 ILE A CA 1
ATOM 1188 C C . ILE A 1 151 ? -2.190 2.273 -4.389 1.00 96.81 151 ILE A C 1
ATOM 1190 O O . ILE A 1 151 ? -1.836 1.337 -5.098 1.00 96.81 151 ILE A O 1
ATOM 1194 N N . TRP A 1 152 ? -1.603 3.455 -4.419 1.00 95.62 152 TRP A N 1
ATOM 1195 C CA . TRP A 1 152 ? -0.427 3.778 -5.198 1.00 95.62 152 TRP A CA 1
ATOM 1196 C C . TRP A 1 152 ? 0.760 4.015 -4.276 1.00 95.62 152 TRP A C 1
ATOM 1198 O O . TRP A 1 152 ? 0.662 4.760 -3.297 1.00 95.62 152 TRP A O 1
ATOM 1208 N N . TYR A 1 153 ? 1.888 3.404 -4.616 1.00 95.50 153 TYR A N 1
ATOM 1209 C CA . TYR A 1 153 ? 3.163 3.667 -3.981 1.00 95.50 153 TYR A CA 1
ATOM 1210 C C . TYR A 1 153 ? 4.272 3.728 -5.029 1.00 95.50 153 TYR A C 1
ATOM 1212 O O . TYR A 1 153 ? 4.560 2.730 -5.669 1.00 95.50 153 TYR A O 1
ATOM 1220 N N . GLY A 1 154 ? 4.873 4.904 -5.217 1.00 93.06 154 GLY A N 1
ATOM 1221 C CA . GLY A 1 154 ? 6.089 5.054 -6.018 1.00 93.06 154 GLY A CA 1
ATOM 1222 C C . GLY A 1 154 ? 5.980 4.658 -7.497 1.00 93.06 154 GLY A C 1
ATOM 1223 O O . GLY A 1 154 ? 4.908 4.684 -8.114 1.00 93.06 154 GLY A O 1
ATOM 1224 N N . ALA A 1 155 ? 7.142 4.344 -8.067 1.00 93.31 155 ALA A N 1
ATOM 1225 C CA . ALA A 1 155 ? 7.318 3.892 -9.439 1.00 93.31 155 ALA A CA 1
ATOM 1226 C C . ALA A 1 155 ? 8.241 2.680 -9.465 1.00 93.31 155 ALA A C 1
ATOM 1228 O O . ALA A 1 155 ? 9.141 2.589 -8.635 1.00 93.31 155 ALA A O 1
ATOM 1229 N N . LEU A 1 156 ? 8.081 1.832 -10.475 1.00 93.50 156 LEU A N 1
ATOM 1230 C CA . LEU A 1 156 ? 8.946 0.686 -10.734 1.00 93.50 156 LEU A CA 1
ATOM 1231 C C . LEU A 1 156 ? 10.425 1.087 -10.857 1.00 93.50 156 LEU A C 1
ATOM 1233 O O . LEU A 1 156 ? 11.308 0.330 -10.469 1.00 93.50 156 LEU A O 1
ATOM 1237 N N . GLU A 1 157 ? 10.689 2.271 -11.405 1.00 93.50 157 GLU A N 1
ATOM 1238 C CA . GLU A 1 157 ? 12.024 2.816 -11.653 1.00 93.50 157 GLU A CA 1
ATOM 1239 C C . GLU A 1 157 ? 12.629 3.500 -10.415 1.00 93.50 157 GLU A C 1
ATOM 1241 O O . GLU A 1 157 ? 13.773 3.953 -10.457 1.00 93.50 157 GLU A O 1
ATOM 1246 N N . HIS A 1 158 ? 11.878 3.613 -9.315 1.00 91.56 158 HIS A N 1
ATOM 1247 C CA . HIS A 1 158 ? 12.342 4.258 -8.093 1.00 91.56 158 HIS A CA 1
ATOM 1248 C C . HIS A 1 158 ? 12.786 3.228 -7.046 1.00 91.56 158 HIS A C 1
ATOM 1250 O O . HIS A 1 158 ? 12.041 2.331 -6.666 1.00 91.56 158 HIS A O 1
ATOM 1256 N N . GLY A 1 159 ? 13.988 3.430 -6.503 1.00 91.06 159 GLY A N 1
ATOM 1257 C CA . GLY A 1 159 ? 14.557 2.610 -5.431 1.00 91.06 159 GLY A CA 1
ATOM 1258 C C . GLY A 1 159 ? 15.397 1.428 -5.921 1.00 91.06 159 GLY A C 1
ATOM 1259 O O . GLY A 1 159 ? 15.626 1.244 -7.111 1.00 91.06 159 GLY A O 1
ATOM 1260 N N . GLY A 1 160 ? 15.924 0.658 -4.966 1.00 95.25 160 GLY A N 1
ATOM 1261 C CA . GLY A 1 160 ? 16.736 -0.530 -5.243 1.00 95.25 160 GLY A CA 1
ATOM 1262 C C . GLY A 1 160 ? 15.917 -1.822 -5.294 1.00 95.25 160 GLY A C 1
ATOM 1263 O O . GLY A 1 160 ? 14.728 -1.846 -4.973 1.00 95.25 160 GLY A O 1
ATOM 1264 N N . GLU A 1 161 ? 16.586 -2.934 -5.603 1.00 96.00 161 GLU A N 1
ATOM 1265 C CA . GLU A 1 161 ? 15.978 -4.271 -5.712 1.00 96.00 161 GLU A CA 1
ATOM 1266 C C . GLU A 1 161 ? 15.160 -4.673 -4.471 1.00 96.00 161 GLU A C 1
ATOM 1268 O O . GLU A 1 161 ? 14.093 -5.282 -4.582 1.00 96.00 161 GLU A O 1
ATOM 1273 N N . GLY A 1 162 ? 15.627 -4.296 -3.276 1.00 94.38 162 GLY A N 1
ATOM 1274 C CA . GLY A 1 162 ? 14.926 -4.568 -2.022 1.00 94.38 162 GLY A CA 1
ATOM 1275 C C . GLY A 1 162 ? 13.550 -3.900 -1.942 1.00 94.38 162 GLY A C 1
ATOM 1276 O O . GLY A 1 162 ? 12.599 -4.529 -1.470 1.00 94.38 162 GLY A O 1
ATOM 1277 N N . LEU A 1 163 ? 13.425 -2.665 -2.445 1.00 94.81 163 LEU A N 1
ATOM 1278 C CA . LEU A 1 163 ? 12.152 -1.945 -2.482 1.00 94.81 163 LEU A CA 1
ATOM 1279 C C . LEU A 1 163 ? 11.204 -2.603 -3.481 1.00 94.81 163 LEU A C 1
ATOM 1281 O O . LEU A 1 163 ? 10.100 -2.983 -3.106 1.00 94.81 163 LEU A O 1
ATOM 1285 N N . LEU A 1 164 ? 11.670 -2.850 -4.705 1.00 96.00 164 LEU A N 1
ATOM 1286 C CA . LEU A 1 164 ? 10.870 -3.505 -5.739 1.00 96.00 164 LEU A CA 1
ATOM 1287 C C . LEU A 1 164 ? 10.404 -4.909 -5.313 1.00 96.00 164 LEU A C 1
ATOM 1289 O O . LEU A 1 164 ? 9.258 -5.310 -5.530 1.00 96.00 164 LEU A O 1
ATOM 1293 N N . THR A 1 165 ? 11.280 -5.668 -4.655 1.00 96.19 165 THR A N 1
ATOM 1294 C CA . THR A 1 165 ? 10.934 -6.974 -4.081 1.00 96.19 165 THR A CA 1
ATOM 1295 C C . THR A 1 165 ? 9.861 -6.838 -3.006 1.00 96.19 165 THR A C 1
ATOM 1297 O O . THR A 1 165 ? 8.941 -7.659 -2.940 1.00 96.19 165 THR A O 1
ATOM 1300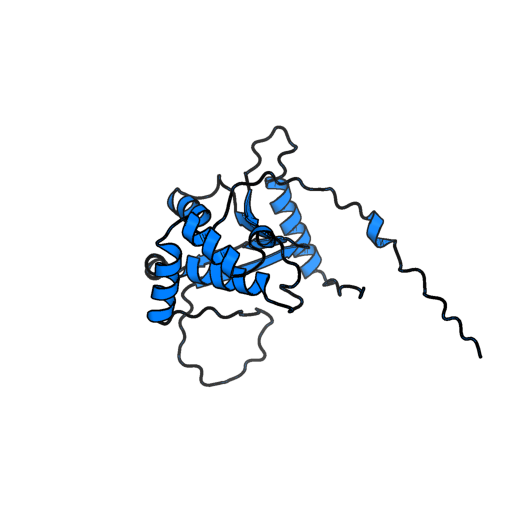 N N . TRP A 1 166 ? 9.965 -5.820 -2.150 1.00 96.56 166 TRP A N 1
ATOM 1301 C CA . TRP A 1 166 ? 8.953 -5.534 -1.143 1.00 96.56 166 TRP A CA 1
ATOM 1302 C C . TRP A 1 166 ? 7.612 -5.152 -1.785 1.00 96.56 166 TRP A C 1
ATOM 1304 O O . TRP A 1 166 ? 6.600 -5.741 -1.414 1.00 96.56 166 TRP A O 1
ATOM 1314 N N . GLU A 1 167 ? 7.598 -4.272 -2.788 1.00 97.44 167 GLU A N 1
ATOM 1315 C CA . GLU A 1 167 ? 6.385 -3.824 -3.486 1.00 97.44 167 GLU A CA 1
ATOM 1316 C C . GLU A 1 167 ? 5.632 -4.996 -4.120 1.00 97.44 167 GLU A C 1
ATOM 1318 O O . GLU A 1 167 ? 4.447 -5.210 -3.852 1.00 97.44 167 GLU A O 1
ATOM 1323 N N . ARG A 1 168 ? 6.343 -5.831 -4.888 1.00 97.56 168 ARG A N 1
ATOM 1324 C CA . ARG A 1 168 ? 5.768 -7.031 -5.515 1.00 97.56 168 ARG A CA 1
ATOM 1325 C C . ARG A 1 168 ? 5.180 -7.985 -4.479 1.00 97.56 168 ARG A C 1
ATOM 1327 O O . ARG A 1 168 ? 4.107 -8.552 -4.687 1.00 97.56 168 ARG A O 1
ATOM 1334 N N . ARG A 1 169 ? 5.862 -8.163 -3.342 1.00 97.44 169 ARG A N 1
ATOM 1335 C CA . ARG A 1 169 ? 5.371 -8.996 -2.232 1.00 97.44 169 ARG A CA 1
ATOM 1336 C C . ARG A 1 169 ? 4.171 -8.373 -1.531 1.00 97.44 169 ARG A C 1
ATOM 1338 O O . ARG A 1 169 ? 3.287 -9.121 -1.132 1.00 97.44 169 ARG A O 1
ATOM 1345 N N . ALA A 1 170 ? 4.121 -7.054 -1.404 1.00 97.88 170 ALA A N 1
ATOM 1346 C CA . ALA A 1 170 ? 2.979 -6.322 -0.865 1.00 97.88 170 ALA A CA 1
ATOM 1347 C C . ALA A 1 170 ? 1.785 -6.272 -1.843 1.00 97.88 170 ALA A C 1
ATOM 1349 O O . ALA A 1 170 ? 0.740 -5.730 -1.511 1.00 97.88 170 ALA A O 1
ATOM 1350 N N . GLY A 1 171 ? 1.898 -6.889 -3.024 1.00 98.00 171 GLY A N 1
ATOM 1351 C CA . GLY A 1 171 ? 0.803 -7.002 -3.985 1.00 98.00 171 GLY A CA 1
ATOM 1352 C C . GLY A 1 171 ? 0.717 -5.838 -4.966 1.00 98.00 171 GLY A C 1
ATOM 1353 O O . GLY A 1 171 ? -0.192 -5.835 -5.794 1.00 98.00 171 GLY A O 1
ATOM 1354 N N . PHE A 1 172 ? 1.663 -4.896 -4.923 1.00 98.19 172 PHE A N 1
ATOM 1355 C CA . PHE A 1 172 ? 1.766 -3.865 -5.943 1.00 98.19 172 PHE A CA 1
ATOM 1356 C C . PHE A 1 172 ? 2.209 -4.476 -7.273 1.00 98.19 172 PHE A C 1
ATOM 1358 O O . PHE A 1 172 ? 3.067 -5.363 -7.331 1.00 98.19 172 PHE A O 1
ATOM 1365 N N . ALA A 1 173 ? 1.626 -3.970 -8.350 1.00 97.69 173 ALA A N 1
ATOM 1366 C CA . ALA A 1 173 ? 1.967 -4.323 -9.713 1.00 97.69 173 ALA A CA 1
ATOM 1367 C C . ALA A 1 173 ? 2.171 -3.050 -10.544 1.00 97.69 173 ALA A C 1
ATOM 1369 O O . ALA A 1 173 ? 1.524 -2.036 -10.262 1.00 97.69 173 ALA A O 1
ATOM 1370 N N . PRO A 1 174 ? 3.039 -3.089 -11.569 1.00 96.38 174 PRO A N 1
ATOM 1371 C CA . PRO A 1 174 ? 3.150 -1.988 -12.510 1.00 96.38 174 PRO A CA 1
ATOM 1372 C C . PRO A 1 174 ? 1.824 -1.832 -13.250 1.00 96.38 174 PRO A C 1
ATOM 1374 O O . PRO A 1 174 ? 1.249 -2.815 -13.723 1.00 96.38 174 PRO A O 1
ATOM 1377 N N . VAL A 1 175 ? 1.339 -0.601 -13.366 1.00 93.69 175 VAL A N 1
ATOM 1378 C CA . VAL A 1 175 ? 0.124 -0.305 -14.126 1.00 93.69 175 VAL A CA 1
ATOM 1379 C C . VAL A 1 175 ? 0.363 0.815 -15.116 1.00 93.69 175 VAL A C 1
ATOM 1381 O O . VAL A 1 175 ? 1.162 1.719 -14.891 1.00 93.69 175 VAL A O 1
ATOM 1384 N N . ARG A 1 176 ? -0.383 0.798 -16.219 1.00 88.50 176 ARG A N 1
ATOM 1385 C CA . ARG A 1 176 ? -0.409 1.931 -17.138 1.00 88.50 176 ARG A CA 1
ATOM 1386 C C . ARG A 1 176 ? -1.430 2.943 -16.637 1.00 88.50 176 ARG A C 1
ATOM 1388 O O . ARG A 1 176 ? -2.629 2.781 -16.855 1.00 88.50 176 ARG A O 1
ATOM 1395 N N . ALA A 1 177 ? -0.959 3.981 -15.957 1.00 81.25 177 ALA A N 1
ATOM 1396 C CA . ALA A 1 177 ? -1.823 5.084 -15.567 1.00 81.25 177 ALA A CA 1
ATOM 1397 C C . ALA A 1 177 ? -2.036 6.036 -16.747 1.00 81.25 177 ALA A C 1
ATOM 1399 O O . ALA A 1 177 ? -1.125 6.331 -17.521 1.00 81.25 177 ALA A O 1
ATOM 1400 N N . ARG A 1 178 ? -3.267 6.531 -16.869 1.00 79.25 178 ARG A N 1
ATOM 1401 C CA . ARG A 1 178 ? -3.612 7.601 -17.798 1.00 79.25 178 ARG A CA 1
ATOM 1402 C C . ARG A 1 178 ? -4.295 8.694 -17.006 1.00 79.25 178 ARG A C 1
ATOM 1404 O O . ARG A 1 178 ? -5.373 8.472 -16.454 1.00 79.25 178 ARG A O 1
ATOM 1411 N N . LEU A 1 179 ? -3.708 9.886 -16.995 1.00 71.12 179 LEU A N 1
ATOM 1412 C CA . LEU A 1 179 ? -4.423 11.044 -16.487 1.00 71.12 179 LEU A CA 1
ATOM 1413 C C . LEU A 1 179 ? -5.590 11.328 -17.433 1.00 71.12 179 LEU A C 1
ATOM 1415 O O . LEU A 1 179 ? -5.416 11.587 -18.628 1.00 71.12 179 LEU A O 1
ATOM 1419 N N . GLN A 1 180 ? -6.811 11.226 -16.919 1.00 71.06 180 GLN A N 1
ATOM 1420 C CA . GLN A 1 180 ? -7.950 11.838 -17.580 1.00 71.06 180 GLN A CA 1
ATOM 1421 C C . GLN A 1 180 ? -7.994 13.293 -17.136 1.00 71.06 180 GLN A C 1
ATOM 1423 O O . GLN A 1 180 ? -8.027 13.583 -15.939 1.00 71.06 180 GLN A O 1
ATOM 1428 N N . ALA A 1 181 ? -7.950 14.208 -18.108 1.00 65.88 181 ALA A N 1
ATOM 1429 C CA . ALA A 1 181 ? -8.168 15.616 -17.839 1.00 65.88 181 ALA A CA 1
ATOM 1430 C C . ALA A 1 181 ? -9.532 15.742 -17.163 1.00 65.88 181 ALA A C 1
ATOM 1432 O O . ALA A 1 181 ? -10.565 15.456 -17.771 1.00 65.88 181 ALA A O 1
ATOM 1433 N N . TRP A 1 182 ? -9.519 16.126 -15.891 1.00 58.16 182 TRP A N 1
ATOM 1434 C CA . TRP A 1 182 ? -10.737 16.369 -15.143 1.00 58.16 182 TRP A CA 1
ATOM 1435 C C . TRP A 1 182 ? -11.366 17.633 -15.732 1.00 58.16 182 TRP A C 1
ATOM 1437 O O . TRP A 1 182 ? -10.979 18.754 -15.397 1.00 58.16 182 TRP A O 1
ATOM 1447 N N . ARG A 1 183 ? -12.266 17.472 -16.708 1.00 56.94 183 ARG A N 1
ATOM 1448 C CA . ARG A 1 183 ? -13.003 18.605 -17.268 1.00 56.94 183 ARG A CA 1
ATOM 1449 C C . ARG A 1 183 ? -13.870 19.149 -16.137 1.00 56.94 183 ARG A C 1
ATOM 1451 O O . ARG A 1 183 ? -14.718 18.433 -15.620 1.00 56.94 183 ARG A O 1
ATOM 1458 N N . ARG A 1 184 ? -13.698 20.427 -15.781 1.00 54.69 184 ARG A N 1
ATOM 1459 C CA . ARG A 1 184 ? -14.513 21.161 -14.783 1.00 54.69 184 ARG A CA 1
ATOM 1460 C C . ARG A 1 184 ? -16.035 21.143 -15.056 1.00 54.69 184 ARG A C 1
ATOM 1462 O O . ARG A 1 184 ? -16.783 21.766 -14.312 1.00 54.69 184 ARG A O 1
ATOM 1469 N N . ALA A 1 185 ? -16.498 20.470 -16.109 1.00 50.41 185 ALA A N 1
ATOM 1470 C CA . ALA A 1 185 ? -17.881 20.452 -16.566 1.00 50.41 185 ALA A CA 1
ATOM 1471 C C . ALA A 1 185 ? -18.872 19.925 -15.509 1.00 50.41 185 ALA A C 1
ATOM 1473 O O . ALA A 1 185 ? -19.993 20.418 -15.454 1.00 50.41 185 ALA A O 1
ATOM 1474 N N . ASP A 1 186 ? -18.450 19.038 -14.602 1.00 50.81 186 ASP A N 1
ATOM 1475 C CA . ASP A 1 186 ? -19.342 18.496 -13.562 1.00 50.81 186 ASP A CA 1
ATOM 1476 C C . ASP A 1 186 ? -19.549 19.415 -12.347 1.00 50.81 186 ASP A C 1
ATOM 1478 O O . ASP A 1 186 ? -20.371 19.117 -11.488 1.00 50.81 186 ASP A O 1
ATOM 1482 N N . ALA A 1 187 ? -18.864 20.562 -12.260 1.00 52.09 187 ALA A N 1
ATOM 1483 C CA . ALA A 1 187 ? -19.113 21.531 -11.188 1.00 52.09 187 ALA A CA 1
ATOM 1484 C C . ALA A 1 187 ? -20.397 22.363 -11.398 1.00 52.09 187 ALA A C 1
ATOM 1486 O O . ALA A 1 187 ? -20.791 23.091 -10.494 1.00 52.09 187 ALA A O 1
ATOM 1487 N N . ARG A 1 188 ? -21.042 22.270 -12.574 1.00 51.03 188 ARG A N 1
ATOM 1488 C CA . ARG A 1 188 ? -22.279 23.005 -12.909 1.00 51.03 188 ARG A CA 1
ATOM 1489 C C . ARG A 1 188 ? -23.543 22.148 -12.963 1.00 51.03 188 ARG A C 1
ATOM 1491 O O . ARG A 1 188 ? -24.612 22.680 -13.235 1.00 51.03 188 ARG A O 1
ATOM 1498 N N . ARG A 1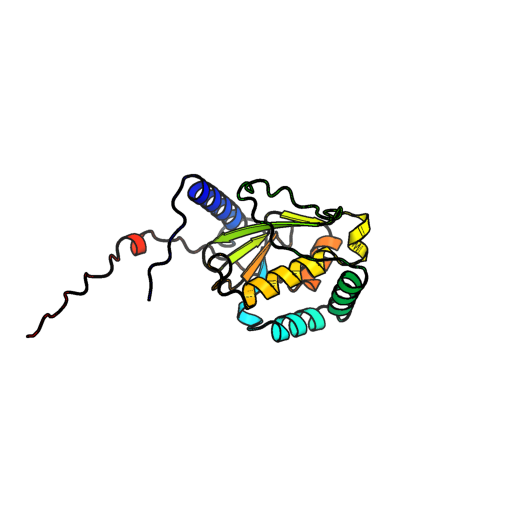 189 ? -23.463 20.848 -12.665 1.00 52.72 189 ARG A N 1
ATOM 1499 C CA . ARG A 1 189 ? -24.666 20.060 -12.367 1.00 52.72 189 ARG A CA 1
ATOM 1500 C C . ARG A 1 189 ? -25.087 20.342 -10.928 1.00 52.72 189 ARG A C 1
ATOM 1502 O O . ARG A 1 189 ? -24.858 19.536 -10.034 1.00 52.72 189 ARG A O 1
ATOM 1509 N N . THR A 1 190 ? -25.681 21.512 -10.714 1.00 52.94 190 THR A N 1
ATOM 1510 C CA . THR A 1 190 ? -26.569 21.734 -9.572 1.00 52.94 190 THR A CA 1
ATOM 1511 C C . THR A 1 190 ? -27.639 20.641 -9.646 1.00 52.94 190 THR A C 1
ATOM 1513 O O . THR A 1 190 ? -28.232 20.486 -10.719 1.00 52.94 190 THR A O 1
ATOM 1516 N N . PRO A 1 191 ? -27.875 19.833 -8.598 1.00 51.03 191 PRO A N 1
ATOM 1517 C CA . PRO A 1 191 ? -29.050 18.976 -8.590 1.00 51.03 191 PRO A CA 1
ATOM 1518 C C . PRO A 1 191 ? -30.257 19.893 -8.794 1.00 51.03 191 PRO A C 1
ATOM 1520 O O . PRO A 1 191 ? -30.430 20.852 -8.042 1.00 51.03 191 PRO A O 1
ATOM 1523 N N . ALA A 1 192 ? -31.020 19.662 -9.867 1.00 52.78 192 ALA A N 1
ATOM 1524 C CA . ALA A 1 192 ? -32.264 20.378 -10.099 1.00 52.78 192 ALA A CA 1
ATOM 1525 C C . ALA A 1 192 ? -33.070 20.310 -8.799 1.00 52.78 192 ALA A C 1
ATOM 1527 O O . ALA A 1 192 ? -33.242 19.219 -8.247 1.00 52.78 192 ALA A O 1
ATOM 1528 N N . ALA A 1 193 ? -33.453 21.477 -8.274 1.00 50.56 193 ALA A N 1
ATOM 1529 C CA . ALA A 1 193 ? -34.265 21.570 -7.076 1.00 50.56 193 ALA A CA 1
ATOM 1530 C C . ALA A 1 193 ? -35.450 20.618 -7.250 1.00 50.56 193 ALA A C 1
ATOM 1532 O O . ALA A 1 193 ? -36.205 20.737 -8.213 1.00 50.56 193 ALA A O 1
ATOM 1533 N N . VAL A 1 194 ? -35.555 19.629 -6.364 1.00 54.97 194 VAL A N 1
ATOM 1534 C CA . VAL A 1 194 ? -36.722 18.757 -6.305 1.00 54.97 194 VAL A CA 1
ATOM 1535 C C . VAL A 1 194 ? -37.863 19.659 -5.856 1.00 54.97 194 VAL A C 1
ATOM 1537 O O . VAL A 1 194 ? -37.984 19.970 -4.673 1.00 54.97 194 VAL A O 1
ATOM 1540 N N . SER A 1 195 ? -38.635 20.165 -6.813 1.00 57.06 195 SER A N 1
ATOM 1541 C CA . SER A 1 195 ? -39.871 20.888 -6.562 1.00 57.06 195 SER A CA 1
ATOM 1542 C C . SER A 1 195 ? -40.823 19.921 -5.868 1.00 57.06 195 SER A C 1
ATOM 1544 O O . SER A 1 195 ? -41.353 18.993 -6.478 1.00 57.06 195 SER A O 1
ATOM 1546 N N . GLY A 1 196 ? -40.984 20.110 -4.559 1.00 58.41 196 GLY A N 1
ATOM 1547 C CA . GLY A 1 196 ? -41.977 19.402 -3.771 1.00 58.41 196 GLY A CA 1
ATOM 1548 C C . GLY A 1 196 ? -43.361 19.671 -4.349 1.00 58.41 196 GLY A C 1
ATOM 1549 O O . GLY A 1 196 ? -43.831 20.806 -4.338 1.00 58.41 196 GLY A O 1
ATOM 1550 N N . HIS A 1 197 ? -44.005 18.623 -4.856 1.00 57.16 197 HIS A N 1
ATOM 1551 C CA . HIS A 1 197 ? -45.455 18.588 -4.958 1.00 57.16 197 HIS A CA 1
ATOM 1552 C C . HIS A 1 197 ? -45.996 18.484 -3.531 1.00 57.16 197 HIS A C 1
ATOM 1554 O O . HIS A 1 197 ? -45.995 17.410 -2.934 1.00 57.16 197 HIS A O 1
ATOM 1560 N N . ALA A 1 198 ? -46.416 19.620 -2.979 1.00 58.06 198 ALA A N 1
ATOM 1561 C CA . ALA A 1 198 ? -47.458 19.628 -1.970 1.00 58.06 198 ALA A CA 1
ATOM 1562 C C . ALA A 1 198 ? -48.778 19.396 -2.718 1.00 58.06 198 ALA A C 1
ATOM 1564 O O . ALA A 1 198 ? -49.242 20.274 -3.442 1.00 58.06 198 ALA A O 1
ATOM 1565 N N . ALA A 1 199 ? -49.327 18.192 -2.599 1.00 62.62 199 ALA A N 1
ATOM 1566 C CA . ALA A 1 199 ? -50.728 17.923 -2.884 1.00 62.62 199 ALA A CA 1
ATOM 1567 C C . ALA A 1 199 ? -51.406 17.603 -1.548 1.00 62.62 199 ALA A C 1
ATOM 1569 O O . ALA A 1 199 ? -50.785 16.994 -0.675 1.00 62.62 199 ALA A O 1
ATOM 1570 N N . ALA A 1 200 ? -52.609 18.154 -1.424 1.00 67.00 200 ALA A N 1
ATOM 1571 C CA . ALA A 1 200 ? -53.358 18.461 -0.213 1.00 67.00 200 ALA A CA 1
ATOM 1572 C C . ALA A 1 200 ? -53.885 17.250 0.566 1.00 67.00 200 ALA A C 1
ATOM 1574 O O . ALA A 1 200 ? -54.027 16.165 -0.042 1.00 67.00 200 ALA A O 1
#

Organism: NCBI:txid217203

Foldseek 3Di:
DDDQPDPDDPVSVVLVVVVVVVVVLQAP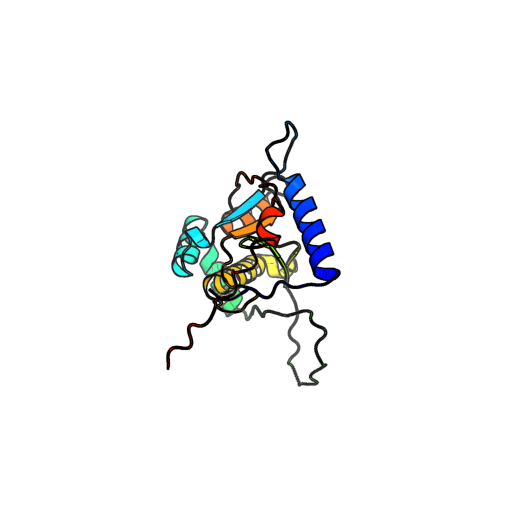PDPDDRFFWWKAFLVCLLALVSLVVLLCVLPVCLVVLLVQCVVVPDDDDDDDPPPDPDDPDDDDDDDDFWDWDWRDDQQEIETPDTDGHPVCVVSPNSSNNLSVVSNCLSDDPDSVRPNRGMYIYDGCPDDDPVVNSVSSSSRIDGDRDHDDDPPCVVVPPPPDPPPDPPDD

Sequence (200 aa):
MRDKARAQGPGSTQAWVRMQRVAQRYDMRGSGRGATPMMLDLHACRDVQGLNRLLRGRSSRNLSKIRRAERIGYRVRPISLIPPAIATGHLRPQRLVAYTKLARSGELVHYPDLMGHRDHLADGIMLLMHVHIAQWLLHADTPPARGARAIWYGALEHGGEGLLTWERRAGFAPVRARLQAWRRADARRTPAAVSGHAAA

Radius of gyration: 20.09 Å; chains: 1; bounding box: 70×44×57 Å

pLDDT: mean 82.62, std 17.55, range [37.88, 98.25]

Secondary structure (DSSP, 8-state):
--------SHHHHHHHHHHHHHHHTT-TTSSS----EEEEEHHHH-SHHHHHHHHHHH-THHHHHHHHHHHTT--------S---------------EEEEEEEETTEEEEEEEEE-GGGGGGTHHHHHHHHHHHHHHH--STTTTT--EEEEEETTSS-HHHHHHHHHTT-EE---------GGGGG-PPPP-------